Protein AF-A0A961FPS0-F1 (afdb_monomer_lite)

Structure (mmCIF, N/CA/C/O backbone):
data_AF-A0A961FPS0-F1
#
_entry.id   AF-A0A961FPS0-F1
#
loop_
_atom_site.group_PDB
_atom_site.id
_atom_site.type_symbol
_atom_site.label_atom_id
_atom_site.label_alt_id
_atom_site.label_comp_id
_atom_site.label_asym_id
_atom_site.label_entity_id
_atom_site.label_seq_id
_atom_site.pdbx_PDB_ins_code
_atom_site.Cartn_x
_atom_site.Cartn_y
_atom_site.Cartn_z
_atom_site.occupancy
_atom_site.B_iso_or_equiv
_atom_site.auth_seq_id
_atom_site.auth_comp_id
_atom_site.auth_asym_id
_atom_site.auth_atom_id
_atom_site.pdbx_PDB_model_num
ATOM 1 N N . MET A 1 1 ? 63.203 -5.363 51.556 1.00 42.44 1 MET A N 1
ATOM 2 C CA . MET A 1 1 ? 62.641 -6.734 51.550 1.00 42.44 1 MET A CA 1
ATOM 3 C C . MET A 1 1 ? 61.589 -6.850 50.453 1.00 42.44 1 MET A C 1
ATOM 5 O O . MET A 1 1 ? 60.935 -5.868 50.137 1.00 42.44 1 MET A O 1
ATOM 9 N N . LYS A 1 2 ? 61.544 -8.034 49.836 1.00 41.12 2 LYS A N 1
ATOM 10 C CA . LYS A 1 2 ? 60.842 -8.456 48.609 1.00 41.12 2 LYS A CA 1
ATOM 11 C C . LYS A 1 2 ? 59.313 -8.245 48.680 1.00 41.12 2 LYS A C 1
ATOM 13 O O . LYS A 1 2 ? 58.714 -8.556 49.697 1.00 41.12 2 LYS A O 1
ATOM 18 N N . LEU A 1 3 ? 58.732 -7.560 47.683 1.00 50.66 3 LEU A N 1
ATOM 19 C CA . LEU A 1 3 ? 57.834 -8.076 46.623 1.00 50.66 3 LEU A CA 1
ATOM 20 C C . LEU A 1 3 ? 56.675 -8.958 47.105 1.00 50.66 3 LEU A C 1
ATOM 22 O O . LEU A 1 3 ? 56.941 -10.052 47.575 1.00 50.66 3 LEU A O 1
ATOM 26 N N . LEU A 1 4 ? 55.434 -8.556 46.792 1.00 51.75 4 LEU A N 1
ATOM 27 C CA . LEU A 1 4 ? 54.395 -9.417 46.200 1.00 51.75 4 LEU A CA 1
ATOM 28 C C . LEU A 1 4 ? 53.291 -8.537 45.572 1.00 51.75 4 LEU A C 1
ATOM 30 O O . LEU A 1 4 ? 52.548 -7.845 46.261 1.00 51.75 4 LEU A O 1
ATOM 34 N N . ARG A 1 5 ? 53.215 -8.544 44.234 1.00 53.75 5 ARG A N 1
ATOM 35 C CA . ARG A 1 5 ? 52.108 -7.976 43.445 1.00 53.75 5 ARG A CA 1
ATOM 36 C C . ARG A 1 5 ? 50.962 -8.997 43.381 1.00 53.75 5 ARG A C 1
ATOM 38 O O . ARG A 1 5 ? 51.257 -10.162 43.102 1.00 53.75 5 ARG A O 1
ATOM 45 N N . PRO A 1 6 ? 49.683 -8.606 43.516 1.00 59.12 6 PRO A N 1
ATOM 46 C CA . PRO A 1 6 ? 48.586 -9.497 43.175 1.00 59.12 6 PRO A CA 1
ATOM 47 C C . PRO A 1 6 ? 48.451 -9.647 41.652 1.00 59.12 6 PRO A C 1
ATOM 49 O O . PRO A 1 6 ? 48.631 -8.717 40.863 1.00 59.12 6 PRO A O 1
ATOM 52 N N . ARG A 1 7 ? 48.219 -10.903 41.274 1.00 53.09 7 ARG A N 1
ATOM 53 C CA . ARG A 1 7 ? 48.251 -11.494 39.936 1.00 53.09 7 ARG A CA 1
ATOM 54 C C . ARG A 1 7 ? 47.122 -10.997 39.029 1.00 53.09 7 ARG A C 1
ATOM 56 O O . ARG A 1 7 ? 45.970 -10.916 39.430 1.00 53.09 7 ARG A O 1
ATOM 63 N N . LYS A 1 8 ? 47.475 -10.807 37.756 1.00 56.44 8 LYS A N 1
ATOM 64 C CA . LYS A 1 8 ? 46.573 -10.708 36.602 1.00 56.44 8 LYS A CA 1
ATOM 65 C C . LYS A 1 8 ? 46.055 -12.106 36.227 1.00 56.44 8 LYS A C 1
ATOM 67 O O . LYS A 1 8 ? 46.821 -12.887 35.675 1.00 56.44 8 LYS A O 1
ATOM 72 N N . TRP A 1 9 ? 44.790 -12.397 36.507 1.00 48.19 9 TRP A N 1
ATOM 73 C CA . TRP A 1 9 ? 43.980 -13.533 36.025 1.00 48.19 9 TRP A CA 1
ATOM 74 C C . TRP A 1 9 ? 42.567 -12.926 35.900 1.00 48.19 9 TRP A C 1
ATOM 76 O O . TRP A 1 9 ? 42.070 -12.427 36.894 1.00 48.19 9 TRP A O 1
ATOM 86 N N . LEU A 1 10 ? 41.900 -12.733 34.761 1.00 50.66 10 LEU A N 1
ATOM 87 C CA . LEU A 1 10 ? 41.701 -13.562 33.581 1.00 50.66 10 LEU A CA 1
ATOM 88 C C . LEU A 1 10 ? 41.539 -12.650 32.348 1.00 50.66 10 LEU A C 1
ATOM 90 O O . LEU A 1 10 ? 40.585 -11.886 32.235 1.00 50.66 10 LEU A O 1
ATOM 94 N N . ARG A 1 11 ? 42.466 -12.750 31.395 1.00 50.03 11 ARG A N 1
ATOM 95 C CA . ARG A 1 11 ? 42.174 -12.508 29.977 1.00 50.03 11 ARG A CA 1
ATOM 96 C C . ARG A 1 11 ? 42.037 -13.887 29.339 1.00 50.03 11 ARG A C 1
ATOM 98 O O . ARG A 1 11 ? 42.846 -14.751 29.673 1.00 50.03 11 ARG A O 1
ATOM 105 N N . ARG A 1 12 ? 41.124 -14.006 28.366 1.00 51.91 12 ARG A N 1
ATOM 106 C CA . ARG A 1 12 ? 40.882 -15.137 27.438 1.00 51.91 12 ARG A CA 1
ATOM 107 C C . ARG A 1 12 ? 39.640 -15.987 27.747 1.00 51.91 12 ARG A C 1
ATOM 109 O O . ARG A 1 12 ? 39.736 -17.173 28.021 1.00 51.91 12 ARG A O 1
ATOM 116 N N . ILE A 1 13 ? 38.473 -15.376 27.572 1.00 54.38 13 ILE A N 1
ATOM 117 C CA . ILE A 1 13 ? 37.394 -15.980 26.778 1.00 54.38 13 ILE A CA 1
ATOM 118 C C . ILE A 1 13 ? 37.492 -15.186 25.465 1.00 54.38 13 ILE A C 1
ATOM 120 O O . ILE A 1 13 ? 37.337 -13.974 25.485 1.00 54.38 13 ILE A O 1
ATOM 124 N N . GLY A 1 14 ? 38.022 -15.690 24.356 1.00 42.38 14 GLY A N 1
ATOM 125 C CA . GLY A 1 14 ? 37.731 -16.978 23.744 1.00 42.38 14 GLY A CA 1
ATOM 126 C C . GLY A 1 14 ? 36.885 -16.698 22.503 1.00 42.38 14 GLY A C 1
ATOM 127 O O . GLY A 1 14 ? 35.705 -17.016 22.484 1.00 42.38 14 GLY A O 1
ATOM 128 N N . CYS A 1 15 ? 37.475 -16.006 21.519 1.00 44.91 15 CYS A N 1
ATOM 129 C CA . CYS A 1 15 ? 36.875 -15.614 20.241 1.00 44.91 15 CYS A CA 1
ATOM 130 C C . CYS A 1 15 ? 36.503 -16.832 19.376 1.00 44.91 15 CYS A C 1
ATOM 132 O O . CYS A 1 15 ? 37.208 -17.133 18.419 1.00 44.91 15 CYS A O 1
ATOM 134 N N . VAL A 1 16 ? 35.414 -17.532 19.699 1.00 44.22 16 VAL A N 1
ATOM 135 C CA . VAL A 1 16 ? 34.906 -18.645 18.866 1.00 44.22 16 VAL A CA 1
ATOM 136 C C . VAL A 1 16 ? 33.502 -18.370 18.303 1.00 44.22 16 VAL A C 1
ATOM 138 O O . VAL A 1 16 ? 33.092 -19.011 17.345 1.00 44.22 16 VAL A O 1
ATOM 141 N N . ALA A 1 17 ? 32.791 -17.340 18.773 1.00 41.03 17 ALA A N 1
ATOM 142 C CA . ALA A 1 17 ? 31.446 -17.020 18.274 1.00 41.03 17 ALA A CA 1
ATOM 143 C C . ALA A 1 17 ? 31.407 -16.132 17.008 1.00 41.03 17 ALA A C 1
ATOM 145 O O . ALA A 1 17 ? 30.335 -15.896 16.467 1.00 41.03 17 ALA A O 1
ATOM 146 N N . ALA A 1 18 ? 32.550 -15.642 16.512 1.00 41.69 18 ALA A N 1
ATOM 147 C CA . ALA A 1 18 ? 32.582 -14.712 15.373 1.00 41.69 18 ALA A CA 1
ATOM 148 C C . ALA A 1 18 ? 32.725 -15.397 13.999 1.00 41.69 18 ALA A C 1
ATOM 150 O O . ALA A 1 18 ? 32.597 -14.737 12.973 1.00 41.69 18 ALA A O 1
ATOM 151 N N . SER A 1 19 ? 32.977 -16.710 13.951 1.00 38.47 19 SER A N 1
ATOM 152 C CA . SER A 1 19 ? 33.253 -17.416 12.688 1.00 38.47 19 SER A CA 1
ATOM 153 C C . SER A 1 19 ? 32.068 -18.216 12.133 1.00 38.47 19 SER A C 1
ATOM 155 O O . SER A 1 19 ? 32.101 -18.575 10.962 1.00 38.47 19 SER A O 1
ATOM 157 N N . MET A 1 20 ? 31.001 -18.451 12.909 1.00 36.78 20 MET A N 1
ATOM 158 C CA . MET A 1 20 ? 29.777 -19.101 12.395 1.00 36.78 20 MET A CA 1
ATOM 159 C C . MET A 1 20 ? 28.779 -18.126 11.756 1.00 36.78 20 MET A C 1
ATOM 161 O O . MET A 1 20 ? 27.958 -18.557 10.954 1.00 36.78 20 MET A O 1
ATOM 165 N N . ALA A 1 21 ? 28.878 -16.821 12.024 1.00 37.06 21 ALA A N 1
ATOM 166 C CA . ALA A 1 21 ? 28.004 -15.824 11.396 1.00 37.06 21 ALA A CA 1
ATOM 167 C C . ALA A 1 21 ? 28.401 -15.490 9.943 1.00 37.06 21 ALA A C 1
ATOM 169 O O . ALA A 1 21 ? 27.583 -14.984 9.184 1.00 37.06 21 ALA A O 1
ATOM 170 N N . PHE A 1 22 ? 29.635 -15.799 9.523 1.00 38.12 22 PHE A N 1
ATOM 171 C CA . PHE A 1 22 ? 30.120 -15.453 8.179 1.00 38.12 22 PHE A CA 1
ATOM 172 C C . PHE A 1 22 ? 29.879 -16.554 7.130 1.00 38.12 22 PHE A C 1
ATOM 174 O O . PHE A 1 22 ? 29.925 -16.288 5.933 1.00 38.12 22 PHE A O 1
ATOM 181 N N . ALA A 1 23 ? 29.584 -17.787 7.555 1.00 35.69 23 ALA A N 1
ATOM 182 C CA . ALA A 1 23 ? 29.335 -18.907 6.641 1.00 35.69 23 ALA A CA 1
ATOM 183 C C . ALA A 1 23 ? 27.863 -19.038 6.199 1.00 35.69 23 ALA A C 1
ATOM 185 O O . ALA A 1 23 ? 27.588 -19.733 5.227 1.00 35.69 23 ALA A O 1
ATOM 186 N N . LEU A 1 24 ? 26.927 -18.347 6.863 1.00 38.69 24 LEU A N 1
ATOM 187 C CA . LEU A 1 24 ? 25.500 -18.341 6.503 1.00 38.69 24 LEU A CA 1
ATOM 188 C C . LEU A 1 24 ? 25.125 -17.270 5.463 1.00 38.69 24 LEU A C 1
ATOM 190 O O . LEU A 1 24 ? 24.042 -17.331 4.898 1.00 38.69 24 LEU A O 1
ATOM 194 N N . PHE A 1 25 ? 26.025 -16.333 5.146 1.00 38.53 25 PHE A N 1
ATOM 195 C CA . PHE A 1 25 ? 25.770 -15.285 4.146 1.00 38.53 25 PHE A CA 1
ATOM 196 C C . PHE A 1 25 ? 26.070 -15.706 2.695 1.00 38.53 25 PHE A C 1
ATOM 198 O O . PHE A 1 25 ? 25.710 -14.996 1.761 1.00 38.53 25 PHE A O 1
ATOM 205 N N . MET A 1 26 ? 26.719 -16.857 2.482 1.00 39.75 26 MET A N 1
ATOM 206 C CA . MET A 1 26 ? 27.145 -17.321 1.149 1.00 39.75 26 MET A CA 1
ATOM 207 C C . MET A 1 26 ? 26.169 -18.304 0.487 1.00 39.75 26 MET A C 1
ATOM 209 O O . MET A 1 26 ? 26.407 -18.737 -0.638 1.00 39.75 26 MET A O 1
ATOM 213 N N . THR A 1 27 ? 25.056 -18.637 1.143 1.00 39.78 27 THR A N 1
ATOM 214 C CA . THR A 1 27 ? 23.944 -19.380 0.532 1.00 39.78 27 THR A CA 1
ATOM 215 C C . THR A 1 27 ? 22.690 -18.522 0.476 1.00 39.78 27 THR A C 1
ATOM 217 O O . THR A 1 27 ? 21.605 -18.982 0.817 1.00 39.78 27 THR A O 1
ATOM 220 N N . LEU A 1 28 ? 22.824 -17.266 0.043 1.00 41.28 28 LEU A N 1
ATOM 221 C CA . LEU A 1 28 ? 21.688 -16.587 -0.568 1.00 41.28 28 LEU A CA 1
ATOM 222 C C . LEU A 1 28 ? 21.324 -17.404 -1.815 1.00 41.28 28 LEU A C 1
ATOM 224 O O . LEU A 1 28 ? 22.185 -17.568 -2.688 1.00 41.28 28 LEU A O 1
ATOM 228 N N . PRO A 1 29 ? 20.111 -17.977 -1.899 1.00 42.53 29 PRO A N 1
ATOM 229 C CA . PRO A 1 29 ? 19.663 -18.626 -3.116 1.00 42.53 29 PRO A CA 1
ATOM 230 C C . PRO A 1 29 ? 19.835 -17.612 -4.243 1.00 42.53 29 PRO A C 1
ATOM 232 O O . PRO A 1 29 ? 19.227 -16.542 -4.219 1.00 42.53 29 PRO A O 1
ATOM 235 N N . GLN A 1 30 ? 20.699 -17.925 -5.212 1.00 43.28 30 GLN A N 1
ATOM 236 C CA . GLN A 1 30 ? 20.697 -17.223 -6.486 1.00 43.28 30 GLN A CA 1
ATOM 237 C C . GLN A 1 30 ? 19.247 -17.143 -6.939 1.00 43.28 30 GLN A C 1
ATOM 239 O O . GLN A 1 30 ? 18.570 -18.172 -6.933 1.00 43.28 30 GLN A O 1
ATOM 244 N N . ALA A 1 31 ? 18.802 -15.932 -7.276 1.00 42.84 31 ALA A N 1
ATOM 245 C CA . ALA A 1 31 ? 17.486 -15.627 -7.803 1.00 42.84 31 ALA A CA 1
ATOM 246 C C . ALA A 1 31 ? 17.087 -16.656 -8.875 1.00 42.84 31 ALA A C 1
ATOM 248 O O . ALA A 1 31 ? 17.377 -16.495 -10.060 1.00 42.84 31 ALA A O 1
ATOM 249 N N . ARG A 1 32 ? 16.440 -17.748 -8.452 1.00 45.66 32 ARG A N 1
ATOM 250 C CA . ARG A 1 32 ? 15.597 -18.558 -9.320 1.00 45.66 32 ARG A CA 1
ATOM 251 C C . ARG A 1 32 ? 14.553 -17.568 -9.788 1.00 45.66 32 ARG A C 1
ATOM 253 O O . ARG A 1 32 ? 13.914 -16.979 -8.921 1.00 45.66 32 ARG A O 1
ATOM 260 N N . GLY A 1 33 ? 14.494 -17.318 -11.099 1.00 51.31 33 GLY A N 1
ATOM 261 C CA . GLY A 1 33 ? 13.564 -16.358 -11.696 1.00 51.31 33 GLY A CA 1
ATOM 262 C C . GLY A 1 33 ? 12.226 -16.481 -10.988 1.00 51.31 33 GLY A C 1
ATOM 263 O O . GLY A 1 33 ? 11.638 -17.564 -11.001 1.00 51.31 33 GLY A O 1
ATOM 264 N N . SER A 1 34 ? 11.870 -15.446 -10.230 1.00 68.12 34 SER A N 1
ATOM 265 C CA . SER A 1 34 ? 10.707 -15.512 -9.368 1.00 68.12 34 SER A CA 1
ATOM 266 C C . SER A 1 34 ? 9.491 -15.631 -10.276 1.00 68.12 34 SER A C 1
ATOM 268 O O . SER A 1 34 ? 9.424 -14.981 -11.320 1.00 68.12 34 SER A O 1
ATOM 270 N N . ASP A 1 35 ? 8.602 -16.571 -9.964 1.00 85.19 35 ASP A N 1
ATOM 271 C CA . ASP A 1 35 ? 7.350 -16.709 -10.698 1.00 85.19 35 ASP A CA 1
ATOM 272 C C . ASP A 1 35 ? 6.528 -15.441 -10.411 1.00 85.19 35 ASP A C 1
ATOM 274 O O . ASP A 1 35 ? 6.113 -15.257 -9.263 1.00 85.19 35 ASP A O 1
ATOM 278 N N . PRO A 1 36 ? 6.285 -14.561 -11.403 1.00 85.50 36 PRO A N 1
ATOM 279 C CA . PRO A 1 36 ? 5.619 -13.283 -11.156 1.00 85.50 36 PRO A CA 1
ATOM 280 C C . PRO A 1 36 ? 4.216 -13.455 -10.562 1.00 85.50 36 PRO A C 1
ATOM 282 O O . PRO A 1 36 ? 3.743 -12.602 -9.808 1.00 85.50 36 PRO A O 1
ATOM 285 N N . ALA A 1 37 ? 3.552 -14.573 -10.877 1.00 88.50 37 ALA A N 1
ATOM 286 C CA . ALA A 1 37 ? 2.254 -14.905 -10.311 1.00 88.50 37 ALA A CA 1
ATOM 287 C C . ALA A 1 37 ? 2.369 -15.282 -8.825 1.00 88.50 37 ALA A C 1
ATOM 289 O O . ALA A 1 37 ? 1.525 -14.885 -8.020 1.00 88.50 37 ALA A O 1
ATOM 290 N N . ALA A 1 38 ? 3.431 -16.000 -8.447 1.00 85.94 38 ALA A N 1
ATOM 291 C CA . ALA A 1 38 ? 3.707 -16.356 -7.059 1.00 85.94 38 ALA A CA 1
ATOM 292 C C . ALA A 1 38 ? 4.076 -15.131 -6.211 1.00 85.94 38 ALA A C 1
ATOM 294 O O . ALA A 1 38 ? 3.563 -14.995 -5.099 1.00 85.94 38 ALA A O 1
ATOM 295 N N . ASP A 1 39 ? 4.884 -14.215 -6.746 1.00 81.38 39 ASP A N 1
ATOM 296 C CA . ASP A 1 39 ? 5.251 -12.971 -6.059 1.00 81.38 39 ASP A CA 1
ATOM 297 C C . ASP A 1 39 ? 4.016 -12.101 -5.801 1.00 81.38 39 ASP A C 1
ATOM 299 O O . ASP A 1 39 ? 3.779 -11.649 -4.678 1.00 81.38 39 ASP A O 1
ATOM 303 N N . ARG A 1 40 ? 3.162 -11.924 -6.818 1.00 85.50 40 ARG A N 1
ATOM 304 C CA . ARG A 1 40 ? 1.917 -11.158 -6.669 1.00 85.50 40 ARG A CA 1
ATOM 305 C C . ARG A 1 40 ? 0.929 -11.838 -5.721 1.00 85.50 40 ARG A C 1
ATOM 307 O O . ARG A 1 40 ? 0.269 -11.157 -4.941 1.00 85.50 40 ARG A O 1
ATOM 314 N N . TRP A 1 41 ? 0.833 -13.168 -5.758 1.00 88.75 41 TRP A N 1
ATOM 315 C CA . TRP A 1 41 ? 0.030 -13.933 -4.803 1.00 88.75 41 TRP A CA 1
ATOM 316 C C . TRP A 1 41 ? 0.498 -13.709 -3.362 1.00 88.75 41 TRP A C 1
ATOM 318 O O . TRP A 1 41 ? -0.320 -13.419 -2.488 1.00 88.75 41 TRP A O 1
ATOM 328 N N . LEU A 1 42 ? 1.806 -13.843 -3.117 1.00 84.69 42 LEU A N 1
ATOM 329 C CA . LEU A 1 42 ? 2.403 -13.631 -1.802 1.00 84.69 42 LEU A CA 1
ATOM 330 C C . LEU A 1 42 ? 2.118 -12.216 -1.309 1.00 84.69 42 LEU A C 1
ATOM 332 O O . LEU A 1 42 ? 1.689 -12.027 -0.173 1.00 84.69 42 LEU A O 1
ATOM 336 N N . HIS A 1 43 ? 2.295 -11.232 -2.184 1.00 80.44 43 HIS A N 1
ATOM 337 C CA . HIS A 1 43 ? 2.030 -9.849 -1.846 1.00 80.44 43 HIS A CA 1
ATOM 338 C C . HIS A 1 43 ? 0.558 -9.597 -1.479 1.00 80.44 43 HIS A C 1
ATOM 340 O O . HIS A 1 43 ? 0.271 -9.041 -0.415 1.00 80.44 43 HIS A O 1
ATOM 346 N N . ALA A 1 44 ? -0.380 -10.080 -2.297 1.00 86.50 44 ALA A N 1
ATOM 347 C CA . ALA A 1 44 ? -1.807 -9.994 -1.999 1.00 86.50 44 ALA A CA 1
ATOM 348 C C . ALA A 1 44 ? -2.139 -10.647 -0.648 1.00 86.50 44 ALA A C 1
ATOM 350 O O . ALA A 1 44 ? -2.925 -10.109 0.129 1.00 86.50 44 ALA A O 1
ATOM 351 N N . TYR A 1 45 ? -1.509 -11.782 -0.337 1.00 86.81 45 TYR A N 1
ATOM 352 C CA . TYR A 1 45 ? -1.697 -12.482 0.930 1.00 86.81 45 TYR A CA 1
ATOM 353 C C . TYR A 1 45 ? -1.197 -11.681 2.140 1.00 86.81 45 TYR A C 1
ATOM 355 O O . TYR A 1 45 ? -1.892 -11.627 3.155 1.00 86.81 45 TYR A O 1
ATOM 363 N N . VAL A 1 46 ? -0.039 -11.022 2.036 1.00 80.94 46 VAL A N 1
ATOM 364 C CA . VAL A 1 46 ? 0.485 -10.143 3.098 1.00 80.94 46 VAL A CA 1
ATOM 365 C C . VAL A 1 46 ? -0.495 -9.007 3.399 1.00 80.94 46 VAL A C 1
ATOM 367 O O . VAL A 1 46 ? -0.757 -8.730 4.568 1.00 80.94 46 VAL A O 1
ATOM 370 N N . LEU A 1 47 ? -1.109 -8.409 2.373 1.00 83.31 47 LEU A N 1
ATOM 371 C CA . LEU A 1 47 ? -2.156 -7.399 2.563 1.00 83.31 47 LEU A CA 1
ATOM 372 C C . LEU A 1 47 ? -3.377 -7.957 3.308 1.00 83.31 47 LEU A C 1
ATOM 374 O O . LEU A 1 47 ? -3.917 -7.285 4.183 1.00 83.31 47 LEU A O 1
ATOM 378 N N . VAL A 1 48 ? -3.801 -9.193 3.011 1.00 89.56 48 VAL A N 1
ATOM 379 C CA . VAL A 1 48 ? -4.896 -9.838 3.758 1.00 89.56 48 VAL A CA 1
ATOM 380 C C . VAL A 1 48 ? -4.536 -9.994 5.235 1.00 89.56 48 VAL A C 1
ATOM 382 O O . VAL A 1 48 ? -5.364 -9.681 6.086 1.00 89.56 48 VAL A O 1
ATOM 385 N N . GLN A 1 49 ? -3.320 -10.452 5.544 1.00 85.12 49 GLN A N 1
ATOM 386 C CA . GLN A 1 49 ? -2.859 -10.616 6.928 1.00 85.12 49 GLN A CA 1
ATOM 387 C C . GLN A 1 49 ? -2.790 -9.274 7.666 1.00 85.12 49 GLN A C 1
ATOM 389 O O . GLN A 1 49 ? -3.289 -9.163 8.782 1.00 85.12 49 GLN A O 1
ATOM 394 N N . ALA A 1 50 ? -2.256 -8.235 7.020 1.00 79.69 50 ALA A N 1
ATOM 395 C CA . ALA A 1 50 ? -2.245 -6.887 7.580 1.00 79.69 50 ALA A CA 1
ATOM 396 C C . ALA A 1 50 ? -3.671 -6.373 7.845 1.00 79.69 50 ALA A C 1
ATOM 398 O O . ALA A 1 50 ? -3.941 -5.826 8.910 1.00 79.69 50 ALA A O 1
ATOM 399 N N . GLY A 1 51 ? -4.604 -6.591 6.911 1.00 84.81 51 GLY A N 1
ATOM 400 C CA . GLY A 1 51 ? -6.010 -6.228 7.090 1.00 84.81 51 GLY A CA 1
ATOM 401 C C . GLY A 1 51 ? -6.683 -6.962 8.255 1.00 84.81 51 GLY A C 1
ATOM 402 O O . GLY A 1 51 ? -7.454 -6.347 8.988 1.00 84.81 51 GLY A O 1
ATOM 403 N N . GLN A 1 52 ? -6.368 -8.245 8.457 1.00 89.19 52 GLN A N 1
ATOM 404 C CA . GLN A 1 52 ? -6.869 -9.041 9.585 1.00 89.19 52 GLN A CA 1
ATOM 405 C C . GLN A 1 52 ? -6.360 -8.508 10.923 1.00 89.19 52 GLN A C 1
ATOM 407 O O . GLN A 1 52 ? -7.160 -8.235 11.808 1.00 89.19 52 GLN A O 1
ATOM 412 N N . GLU A 1 53 ? -5.058 -8.260 11.031 1.00 81.69 53 GLU A N 1
ATOM 413 C CA . GLU A 1 53 ? -4.451 -7.697 12.239 1.00 81.69 53 GLU A CA 1
ATOM 414 C C . GLU A 1 53 ? -5.036 -6.315 12.582 1.00 81.69 53 GLU A C 1
ATOM 416 O O . GLU A 1 53 ? -5.352 -6.021 13.732 1.00 81.69 53 GLU A O 1
ATOM 421 N N . LEU A 1 54 ? -5.244 -5.461 11.575 1.00 83.38 54 LEU A N 1
ATOM 422 C CA . LEU A 1 54 ? -5.881 -4.155 11.760 1.00 83.38 54 LEU A CA 1
ATOM 423 C C . LEU A 1 54 ? -7.343 -4.294 12.213 1.00 83.38 54 LEU A C 1
ATOM 425 O O . LEU A 1 54 ? -7.788 -3.558 13.093 1.00 83.38 54 LEU A O 1
ATOM 429 N N . ALA A 1 55 ? -8.089 -5.238 11.639 1.00 90.19 55 ALA A N 1
ATOM 430 C CA . ALA A 1 55 ? -9.459 -5.529 12.051 1.00 90.19 55 ALA A CA 1
ATOM 431 C C . ALA A 1 55 ? -9.524 -5.998 13.514 1.00 90.19 55 ALA A C 1
ATOM 433 O O . ALA A 1 55 ? -10.356 -5.503 14.272 1.00 90.19 55 ALA A O 1
ATOM 434 N N . ASP A 1 56 ? -8.605 -6.871 13.932 1.00 88.44 56 ASP A N 1
ATOM 435 C CA . ASP A 1 56 ? -8.507 -7.368 15.311 1.00 88.44 56 ASP A CA 1
ATOM 436 C C . ASP A 1 56 ? -8.172 -6.257 16.323 1.00 88.44 56 ASP A C 1
ATOM 438 O O . ASP A 1 56 ? -8.469 -6.372 17.512 1.00 88.44 56 ASP A O 1
ATOM 442 N N . GLN A 1 57 ? -7.588 -5.153 15.851 1.00 84.38 57 GLN A N 1
ATOM 443 C CA . GLN A 1 57 ? -7.299 -3.954 16.635 1.00 84.38 57 GLN A CA 1
ATOM 444 C C . GLN A 1 57 ? -8.392 -2.876 16.536 1.00 84.38 57 GLN A C 1
ATOM 446 O O . GLN A 1 57 ? -8.139 -1.734 16.929 1.00 84.38 57 GLN A O 1
ATOM 451 N N . ASP A 1 58 ? -9.575 -3.177 15.989 1.00 89.44 58 ASP A N 1
ATOM 452 C CA . ASP A 1 58 ? -10.647 -2.206 15.718 1.00 89.44 58 ASP A CA 1
ATOM 453 C C . ASP A 1 58 ? -10.150 -1.000 14.895 1.00 89.44 58 ASP A C 1
ATOM 455 O O . ASP A 1 58 ? -10.366 0.165 15.240 1.00 89.44 58 ASP A O 1
ATOM 459 N N . LEU A 1 59 ? -9.364 -1.263 13.850 1.00 83.50 59 LEU A N 1
ATOM 460 C CA . LEU A 1 59 ? -8.912 -0.280 12.858 1.00 83.50 59 LEU A CA 1
ATOM 461 C C . LEU A 1 59 ? -9.601 -0.544 11.518 1.00 83.50 59 LEU A C 1
ATOM 463 O O . LEU A 1 59 ? -8.947 -0.765 10.496 1.00 83.50 59 LEU A O 1
ATOM 467 N N . TRP A 1 60 ? -10.933 -0.529 11.520 1.00 90.06 60 TRP A N 1
ATOM 468 C CA . TRP A 1 60 ? -11.742 -1.000 10.395 1.00 90.06 60 TRP A CA 1
ATOM 469 C C . TRP A 1 60 ? -11.478 -0.239 9.091 1.00 90.06 60 TRP A C 1
ATOM 471 O O . TRP A 1 60 ? -11.416 -0.863 8.035 1.00 90.06 60 TRP A O 1
ATOM 481 N N . GLY A 1 61 ? -11.203 1.069 9.158 1.00 84.88 61 GLY A N 1
ATOM 482 C CA . GLY A 1 61 ? -10.851 1.862 7.974 1.00 84.88 61 GLY A CA 1
ATOM 483 C C . GLY A 1 61 ? -9.562 1.410 7.285 1.00 84.88 61 GLY A C 1
ATOM 484 O O . GLY A 1 61 ? -9.527 1.213 6.071 1.00 84.88 61 GLY A O 1
ATOM 485 N N . LEU A 1 62 ? -8.507 1.162 8.061 1.00 84.00 62 LEU A N 1
ATOM 486 C CA . LEU A 1 62 ? -7.237 0.677 7.514 1.00 84.00 62 LEU A CA 1
ATOM 487 C C . LEU A 1 62 ? -7.320 -0.797 7.104 1.00 84.00 62 LEU A C 1
ATOM 489 O O . LEU A 1 62 ? -6.687 -1.199 6.125 1.00 84.00 62 LEU A O 1
ATOM 493 N N . ALA A 1 63 ? -8.105 -1.598 7.828 1.00 88.44 63 ALA A N 1
ATOM 494 C CA . ALA A 1 63 ? -8.394 -2.974 7.447 1.00 88.44 63 ALA A CA 1
ATOM 495 C C . ALA A 1 63 ? -9.084 -3.022 6.076 1.00 88.44 63 ALA A C 1
ATOM 497 O O . ALA A 1 63 ? -8.624 -3.740 5.188 1.00 88.44 63 ALA A O 1
ATOM 498 N N . MET A 1 64 ? -10.118 -2.195 5.871 1.00 89.44 64 MET A N 1
ATOM 499 C CA . MET A 1 64 ? -10.827 -2.072 4.596 1.00 89.44 64 MET A CA 1
ATOM 500 C C . MET A 1 64 ? -9.872 -1.698 3.461 1.00 89.44 64 MET A C 1
ATOM 502 O O . MET A 1 64 ? -9.866 -2.375 2.434 1.00 89.44 64 MET A O 1
ATOM 506 N N . ALA A 1 65 ? -9.020 -0.687 3.665 1.00 84.31 65 ALA A N 1
ATOM 507 C CA . ALA A 1 65 ? -8.036 -0.270 2.667 1.00 84.31 65 ALA A CA 1
ATOM 508 C C . ALA A 1 65 ? -7.091 -1.422 2.266 1.00 84.31 65 ALA A C 1
ATOM 510 O O . ALA A 1 65 ? -6.855 -1.653 1.078 1.00 84.31 65 ALA A O 1
ATOM 511 N N . ASN A 1 66 ? -6.602 -2.207 3.235 1.00 84.25 66 ASN A N 1
ATOM 512 C CA . ASN A 1 66 ? -5.762 -3.376 2.953 1.00 84.25 66 ASN A CA 1
ATOM 513 C C . ASN A 1 66 ? -6.531 -4.486 2.222 1.00 84.25 66 ASN A C 1
ATOM 515 O O . ASN A 1 66 ? -6.001 -5.075 1.279 1.00 84.25 66 ASN A O 1
ATOM 519 N N . TYR A 1 67 ? -7.787 -4.749 2.595 1.00 92.25 67 TYR A N 1
ATOM 520 C CA . TYR A 1 67 ? -8.621 -5.730 1.899 1.00 92.25 67 TYR A CA 1
ATOM 521 C C . TYR A 1 67 ? -8.932 -5.319 0.456 1.00 92.25 67 TYR A C 1
ATOM 523 O O . TYR A 1 67 ? -8.852 -6.157 -0.441 1.00 92.25 67 TYR A O 1
ATOM 531 N N . MET A 1 68 ? -9.223 -4.040 0.203 1.00 89.19 68 MET A N 1
ATOM 532 C CA . MET A 1 68 ? -9.436 -3.511 -1.148 1.00 89.19 68 MET A CA 1
ATOM 533 C C . MET A 1 68 ? -8.164 -3.609 -1.996 1.00 89.19 68 MET A C 1
ATOM 535 O O . MET A 1 68 ? -8.214 -4.061 -3.143 1.00 89.19 68 MET A O 1
ATOM 539 N N . ALA A 1 69 ? -7.010 -3.259 -1.422 1.00 83.62 69 ALA A N 1
ATOM 540 C CA . ALA A 1 69 ? -5.724 -3.409 -2.091 1.00 83.62 69 ALA A CA 1
ATOM 541 C C . ALA A 1 69 ? -5.433 -4.883 -2.431 1.00 83.62 69 ALA A C 1
ATOM 543 O O . ALA A 1 69 ? -5.054 -5.186 -3.564 1.00 83.62 69 ALA A O 1
ATOM 544 N N . ALA A 1 70 ? -5.667 -5.806 -1.492 1.00 89.81 70 ALA A N 1
ATOM 545 C CA . ALA A 1 70 ? -5.503 -7.242 -1.714 1.00 89.81 70 ALA A CA 1
ATOM 546 C C . ALA A 1 70 ? -6.446 -7.757 -2.810 1.00 89.81 70 ALA A C 1
ATOM 548 O O . ALA A 1 70 ? -6.026 -8.514 -3.686 1.00 89.81 70 ALA A O 1
ATOM 549 N N . LEU A 1 71 ? -7.709 -7.315 -2.796 1.00 94.69 71 LEU A N 1
ATOM 550 C CA . LEU A 1 71 ? -8.705 -7.687 -3.797 1.00 94.69 71 LEU A CA 1
ATOM 551 C C . LEU A 1 71 ? -8.239 -7.276 -5.194 1.00 94.69 71 LEU A C 1
ATOM 553 O O . LEU A 1 71 ? -8.227 -8.115 -6.092 1.00 94.69 71 LEU A O 1
ATOM 557 N N . LYS A 1 72 ? -7.759 -6.038 -5.351 1.00 89.50 72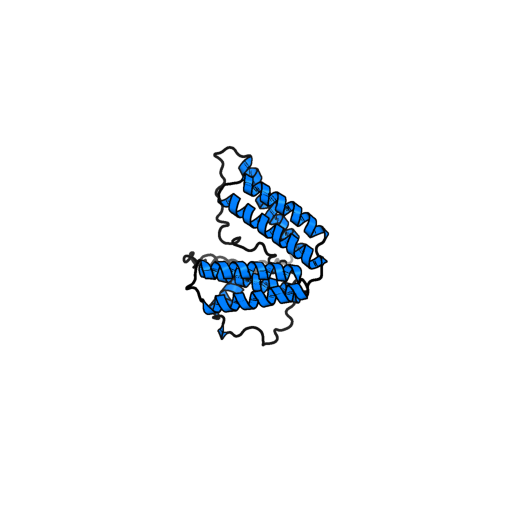 LYS A N 1
ATOM 558 C CA . LYS A 1 72 ? -7.195 -5.543 -6.613 1.00 89.50 72 LYS A CA 1
ATOM 559 C C . LYS A 1 72 ? -6.019 -6.400 -7.091 1.00 89.50 72 LYS A C 1
ATOM 561 O O . LYS A 1 72 ? -5.955 -6.735 -8.270 1.00 89.50 72 LYS A O 1
ATOM 566 N N . GLN A 1 73 ? -5.120 -6.812 -6.191 1.00 89.06 73 GLN A N 1
ATOM 567 C CA . GLN A 1 73 ? -4.011 -7.704 -6.554 1.00 89.06 73 GLN A CA 1
ATOM 568 C C . GLN A 1 73 ? -4.498 -9.074 -7.038 1.00 89.06 73 GLN A C 1
ATOM 570 O O . GLN A 1 73 ? -4.008 -9.566 -8.055 1.00 89.06 73 GLN A O 1
ATOM 575 N N . PHE A 1 74 ? -5.477 -9.683 -6.362 1.00 94.88 74 PHE A N 1
ATOM 576 C CA . PHE A 1 74 ? -6.045 -10.961 -6.801 1.00 94.88 74 PHE A CA 1
ATOM 577 C C . PHE A 1 74 ? -6.852 -10.844 -8.097 1.00 94.88 74 PHE A C 1
ATOM 579 O O . PHE A 1 74 ? -6.883 -11.792 -8.881 1.00 94.88 74 PHE A O 1
ATOM 586 N N . GLU A 1 75 ? -7.494 -9.704 -8.347 1.00 94.88 75 GLU A N 1
ATOM 587 C CA . GLU A 1 75 ? -8.163 -9.419 -9.617 1.00 94.88 75 GLU A CA 1
ATOM 588 C C . GLU A 1 75 ? -7.168 -9.344 -10.766 1.00 94.88 75 GLU A C 1
ATOM 590 O O . GLU A 1 75 ? -7.321 -10.075 -11.745 1.00 94.88 75 GLU A O 1
ATOM 595 N N . SER A 1 76 ? -6.101 -8.561 -10.610 1.00 92.56 76 SER A N 1
ATOM 596 C CA . SER A 1 76 ? -5.050 -8.487 -11.622 1.00 92.56 76 SER A CA 1
ATOM 597 C C . SER A 1 76 ? -4.311 -9.821 -11.782 1.00 92.56 76 SER A C 1
ATOM 599 O O . SER A 1 76 ? -3.931 -10.177 -12.890 1.00 92.56 76 SER A O 1
ATOM 601 N N . LEU A 1 77 ? -4.134 -10.604 -10.709 1.00 92.44 77 LEU A N 1
ATOM 602 C CA . LEU A 1 77 ? -3.574 -11.958 -10.792 1.00 92.44 77 LEU A CA 1
ATOM 603 C C . LEU A 1 77 ? -4.468 -12.895 -11.623 1.00 92.44 77 LEU A C 1
ATOM 605 O O . LEU A 1 77 ? -3.957 -13.647 -12.447 1.00 92.44 77 LEU A O 1
ATOM 609 N N . ALA A 1 78 ? -5.790 -12.840 -11.431 1.00 96.38 78 ALA A N 1
ATOM 610 C CA . ALA A 1 78 ? -6.741 -13.644 -12.200 1.00 96.38 78 ALA A CA 1
ATOM 611 C C . ALA A 1 78 ? -6.781 -13.254 -13.687 1.00 96.38 78 ALA A C 1
ATOM 613 O O . ALA A 1 78 ? -6.990 -14.119 -14.536 1.00 96.38 78 ALA A O 1
ATOM 614 N N . GLU A 1 79 ? -6.604 -11.967 -13.992 1.00 96.38 79 GLU A N 1
ATOM 615 C CA . GLU A 1 79 ? -6.590 -11.436 -15.357 1.00 96.38 79 GLU A CA 1
ATOM 616 C C . GLU A 1 79 ? -5.281 -11.759 -16.091 1.00 96.38 79 GLU A C 1
ATOM 618 O O . GLU A 1 79 ? -5.309 -12.294 -17.199 1.00 96.38 79 GLU A O 1
ATOM 623 N N . GLU A 1 80 ? -4.135 -11.475 -15.470 1.00 94.94 80 GLU A N 1
ATOM 624 C CA . GLU A 1 80 ? -2.815 -11.629 -16.094 1.00 94.94 80 GLU A CA 1
ATOM 625 C C . GLU A 1 80 ? -2.325 -13.088 -16.086 1.00 94.94 80 GLU A C 1
ATOM 627 O O . GLU A 1 80 ? -1.608 -13.507 -16.996 1.00 94.94 80 GLU A O 1
ATOM 632 N N . PHE A 1 81 ? -2.732 -13.885 -15.090 1.00 95.88 81 PHE A N 1
ATOM 633 C CA . PHE A 1 81 ? -2.274 -15.264 -14.886 1.00 95.88 81 PHE A CA 1
ATOM 634 C C . PHE A 1 81 ? -3.445 -16.233 -14.623 1.00 95.88 81 PHE A C 1
ATOM 636 O O . PHE A 1 81 ? -3.489 -16.894 -13.583 1.00 95.88 81 PHE A O 1
ATOM 643 N N . PRO A 1 82 ? -4.392 -16.407 -15.566 1.00 97.38 82 PRO A N 1
ATOM 644 C CA . PRO A 1 82 ? -5.629 -17.168 -15.337 1.00 97.38 82 PRO A CA 1
ATOM 645 C C . PRO A 1 82 ? -5.414 -18.658 -15.019 1.00 97.38 82 PRO A C 1
ATOM 647 O O . PRO A 1 82 ? -6.295 -19.312 -14.463 1.00 97.38 82 PRO A O 1
ATOM 650 N N . SER A 1 83 ? -4.253 -19.225 -15.364 1.00 96.25 83 SER A N 1
ATOM 651 C CA . SER A 1 83 ? -3.886 -20.605 -15.022 1.00 96.25 83 SE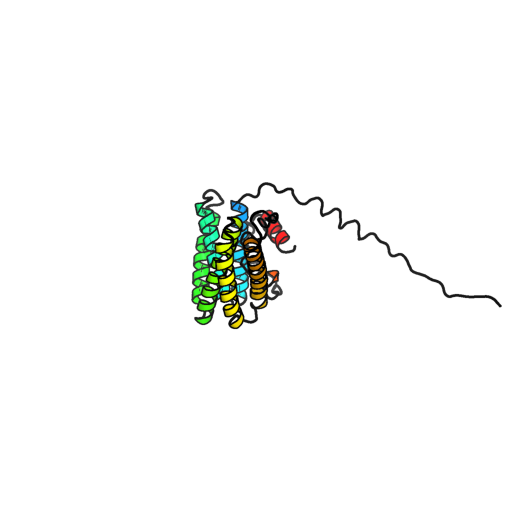R A CA 1
ATOM 652 C C . SER A 1 83 ? -3.291 -20.756 -13.618 1.00 96.25 83 SER A C 1
ATOM 654 O O . SER A 1 83 ? -3.154 -21.884 -13.141 1.00 96.25 83 SER A O 1
ATOM 656 N N . TYR A 1 84 ? -2.920 -19.658 -12.954 1.00 94.94 84 TYR A N 1
ATOM 657 C CA . TYR A 1 84 ? -2.324 -19.690 -11.624 1.00 94.94 84 TYR A CA 1
ATOM 658 C C . TYR A 1 84 ? -3.401 -19.945 -10.568 1.00 94.94 84 TYR A C 1
ATOM 660 O O . TYR A 1 84 ? -4.167 -19.057 -10.206 1.00 94.94 84 TYR A O 1
ATOM 668 N N . GLN A 1 85 ? -3.470 -21.189 -10.086 1.00 95.12 85 GLN A N 1
ATOM 669 C CA . GLN A 1 85 ? -4.344 -21.618 -8.985 1.00 95.12 85 GLN A CA 1
ATOM 670 C C . GLN A 1 85 ? -5.776 -21.025 -9.040 1.00 95.12 85 GLN A C 1
ATOM 672 O O . GLN A 1 85 ? -6.258 -20.477 -8.045 1.00 95.12 85 GLN A O 1
ATOM 677 N N . PRO A 1 86 ? -6.505 -21.139 -10.169 1.00 95.75 86 PRO A N 1
ATOM 678 C CA . PRO A 1 86 ? -7.701 -20.330 -10.442 1.00 95.75 86 PRO A CA 1
ATOM 679 C C . PRO A 1 86 ? -8.806 -20.473 -9.390 1.00 95.75 86 PRO A C 1
ATOM 681 O O . PRO A 1 86 ? -9.485 -19.506 -9.054 1.00 95.75 86 PRO A O 1
ATOM 684 N N . ARG A 1 87 ? -8.971 -21.676 -8.824 1.00 96.19 87 ARG A N 1
ATOM 685 C CA . ARG A 1 87 ? -9.949 -21.925 -7.753 1.00 96.19 87 ARG A CA 1
ATOM 686 C C . ARG A 1 87 ? -9.604 -21.170 -6.472 1.00 96.19 87 ARG A C 1
ATOM 688 O O . ARG A 1 87 ? -10.495 -20.609 -5.845 1.00 96.19 87 ARG A O 1
ATOM 695 N N . LEU A 1 88 ? -8.326 -21.154 -6.099 1.00 94.88 88 LEU A N 1
ATOM 696 C CA . LEU A 1 88 ? -7.862 -20.497 -4.883 1.00 94.88 88 LEU A CA 1
ATOM 697 C C . LEU A 1 88 ? -7.925 -18.969 -5.029 1.00 94.88 88 LEU A C 1
ATOM 699 O O . LEU A 1 88 ? -8.392 -18.291 -4.116 1.00 94.88 88 LEU A O 1
ATOM 703 N N . VAL A 1 89 ? -7.539 -18.442 -6.197 1.00 95.88 89 VAL A N 1
ATOM 704 C CA . VAL A 1 89 ? -7.676 -17.012 -6.524 1.00 95.88 89 VAL A CA 1
ATOM 705 C C . VAL A 1 89 ? -9.143 -16.583 -6.491 1.00 95.88 89 VAL A C 1
ATOM 707 O O . VAL A 1 89 ? -9.465 -15.587 -5.850 1.00 95.88 89 VAL A O 1
ATOM 710 N N . SER A 1 90 ? -10.053 -17.348 -7.106 1.00 96.75 90 SER A N 1
ATOM 711 C CA . SER A 1 90 ? -11.493 -17.052 -7.057 1.00 96.75 90 SER A CA 1
ATOM 712 C C . SER A 1 90 ? -12.027 -17.035 -5.625 1.00 96.75 90 SER A C 1
ATOM 714 O O . SER A 1 90 ? -12.681 -16.074 -5.237 1.00 96.75 90 SER A O 1
ATOM 716 N N . TYR A 1 91 ? -11.699 -18.059 -4.827 1.00 96.75 91 TYR A N 1
ATOM 717 C CA . TYR A 1 91 ? -12.102 -18.134 -3.422 1.00 96.75 91 TYR A CA 1
ATOM 718 C C . TYR A 1 91 ? -11.651 -16.900 -2.630 1.00 96.75 91 TYR A C 1
ATOM 720 O O . TYR A 1 91 ? -12.449 -16.300 -1.916 1.00 96.75 91 TYR A O 1
ATOM 728 N N . ARG A 1 92 ? -10.386 -16.481 -2.783 1.00 96.81 92 ARG A N 1
ATOM 729 C CA . ARG A 1 92 ? -9.857 -15.308 -2.072 1.00 96.81 92 ARG A CA 1
ATOM 730 C C . ARG A 1 92 ? -10.511 -14.004 -2.497 1.00 96.8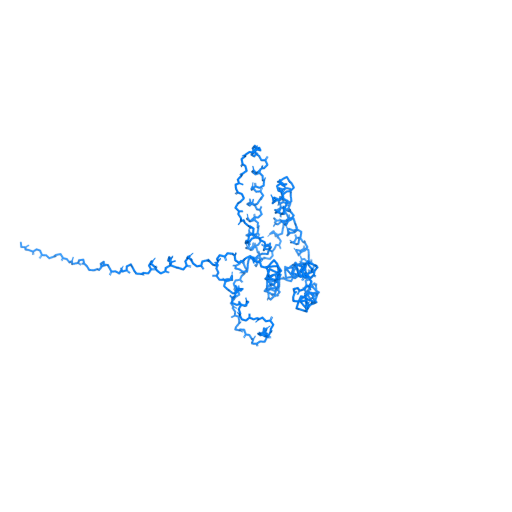1 92 ARG A C 1
ATOM 732 O O . ARG A 1 92 ? -10.738 -13.154 -1.644 1.00 96.81 92 ARG A O 1
ATOM 739 N N . ARG A 1 93 ? -10.833 -13.843 -3.780 1.00 97.69 93 ARG A N 1
ATOM 740 C CA . ARG A 1 93 ? -11.555 -12.657 -4.259 1.00 97.69 93 ARG A CA 1
ATOM 741 C C . ARG A 1 93 ? -12.936 -12.548 -3.627 1.00 97.69 93 ARG A C 1
ATOM 743 O O . ARG A 1 93 ? -13.332 -11.453 -3.248 1.00 97.69 93 ARG A O 1
ATOM 750 N N . ASP A 1 94 ? -13.656 -13.658 -3.516 1.00 97.50 94 ASP A N 1
ATOM 751 C CA . ASP A 1 94 ? -14.996 -13.650 -2.931 1.00 97.50 94 ASP A CA 1
ATOM 752 C C . ASP A 1 94 ? -14.949 -13.444 -1.406 1.00 97.50 94 ASP A C 1
ATOM 754 O O . ASP A 1 94 ? -15.648 -12.562 -0.911 1.00 97.50 94 ASP A O 1
ATOM 758 N N . ASP A 1 95 ? -14.039 -14.118 -0.687 1.00 97.31 95 ASP A N 1
ATOM 759 C CA . ASP A 1 95 ? -13.775 -13.868 0.747 1.00 97.31 95 ASP A CA 1
ATOM 760 C C . ASP A 1 95 ? -13.419 -12.395 1.014 1.00 97.31 95 ASP A C 1
ATOM 762 O O . ASP A 1 95 ? -13.910 -11.786 1.962 1.00 97.31 95 ASP A O 1
ATOM 766 N N . LEU A 1 96 ? -12.610 -11.773 0.151 1.00 97.19 96 LEU A N 1
ATOM 767 C CA . LEU A 1 96 ? -12.240 -10.367 0.317 1.00 97.19 96 LEU A CA 1
ATOM 768 C C . LEU A 1 96 ? -13.393 -9.397 0.075 1.00 97.19 96 LEU A C 1
ATOM 770 O O . LEU A 1 96 ? -13.458 -8.384 0.764 1.00 97.19 96 LEU A O 1
ATOM 774 N N . LYS A 1 97 ? -14.323 -9.687 -0.842 1.00 97.62 97 LYS A N 1
ATOM 775 C CA . LYS A 1 97 ? -15.535 -8.860 -0.996 1.00 97.62 97 LYS A CA 1
ATOM 776 C C . LYS A 1 97 ? -16.373 -8.879 0.279 1.00 97.62 97 LYS A C 1
ATOM 778 O O . LYS A 1 97 ? -16.873 -7.833 0.691 1.00 97.62 97 LYS A O 1
ATOM 783 N N . ASP A 1 98 ? -16.486 -10.043 0.915 1.00 97.69 98 ASP A N 1
ATOM 784 C CA . ASP A 1 98 ? -17.186 -10.179 2.191 1.00 97.69 98 ASP A CA 1
ATOM 785 C C . ASP A 1 98 ? -16.480 -9.402 3.305 1.00 97.69 98 ASP A C 1
ATOM 787 O O . ASP A 1 98 ? -17.140 -8.661 4.030 1.00 97.69 98 ASP A O 1
ATOM 791 N N . ARG A 1 99 ? -15.145 -9.471 3.378 1.00 96.94 99 ARG A N 1
ATOM 792 C CA . ARG A 1 99 ? -14.343 -8.703 4.347 1.00 96.94 99 ARG A CA 1
ATOM 793 C C . ARG A 1 99 ? -14.411 -7.194 4.137 1.00 96.94 99 ARG A C 1
ATOM 795 O O . ARG A 1 99 ? -14.486 -6.455 5.113 1.00 96.94 99 ARG A O 1
ATOM 802 N N . VAL A 1 100 ? -14.390 -6.721 2.889 1.00 94.88 100 VAL A N 1
ATOM 803 C CA . VAL A 1 100 ? -14.556 -5.291 2.569 1.00 94.88 100 VAL A CA 1
ATOM 804 C C . VAL A 1 100 ? -15.931 -4.810 3.023 1.00 94.88 100 VAL A C 1
ATOM 806 O O . VAL A 1 100 ? -16.033 -3.762 3.656 1.00 94.88 100 VAL A O 1
ATOM 809 N N . ARG A 1 101 ? -16.982 -5.594 2.757 1.00 95.81 101 ARG A N 1
ATOM 810 C CA . ARG A 1 101 ? -18.337 -5.287 3.226 1.00 95.81 101 ARG A CA 1
ATOM 811 C C . ARG A 1 101 ? -18.419 -5.260 4.753 1.00 95.81 101 ARG A C 1
ATOM 813 O O . ARG A 1 101 ? -18.930 -4.291 5.298 1.00 95.81 101 ARG A O 1
ATOM 820 N N . GLU A 1 102 ? -17.897 -6.282 5.430 1.00 95.69 102 GLU A N 1
ATOM 821 C CA . GLU A 1 102 ? -17.878 -6.350 6.896 1.00 95.69 102 GLU A CA 1
ATOM 822 C C . GLU A 1 102 ? -17.139 -5.152 7.505 1.00 95.69 102 GLU A C 1
ATOM 824 O O . GLU A 1 102 ? -17.634 -4.529 8.442 1.00 95.69 102 GLU A O 1
ATOM 829 N N . ALA A 1 103 ? -15.970 -4.802 6.960 1.00 93.88 103 ALA A N 1
ATOM 830 C CA . ALA A 1 103 ? -15.218 -3.643 7.419 1.00 93.88 103 ALA A CA 1
ATOM 831 C C . ALA A 1 103 ? -16.033 -2.355 7.240 1.00 93.88 103 ALA A C 1
ATOM 833 O O . ALA A 1 103 ? -16.155 -1.585 8.189 1.00 93.88 103 ALA A O 1
ATOM 834 N N . GLY A 1 104 ? -16.677 -2.171 6.083 1.00 92.88 104 GLY A N 1
ATOM 835 C CA . GLY A 1 104 ? -17.552 -1.026 5.826 1.00 92.88 104 GLY A CA 1
ATOM 836 C C . GLY A 1 104 ? -18.744 -0.923 6.787 1.00 92.88 104 GLY A C 1
ATOM 837 O O . GLY A 1 104 ? -19.114 0.179 7.178 1.00 92.88 104 GLY A O 1
ATOM 838 N N . GLU A 1 105 ? -19.320 -2.049 7.217 1.00 94.56 105 GLU A N 1
ATOM 839 C CA . GLU A 1 105 ? -20.409 -2.079 8.208 1.00 94.56 105 GLU A CA 1
ATOM 840 C C . GLU A 1 105 ? -19.943 -1.711 9.626 1.00 94.56 105 GLU A C 1
ATOM 842 O O . GLU A 1 105 ? -20.723 -1.170 10.413 1.00 94.56 105 GLU A O 1
ATOM 847 N N . LYS A 1 106 ? -18.682 -2.003 9.961 1.00 93.62 106 LYS A N 1
ATOM 848 C CA . LYS A 1 106 ? -18.097 -1.730 11.283 1.00 93.62 106 LYS A CA 1
ATOM 849 C C . LYS A 1 106 ? -17.462 -0.346 11.401 1.00 93.62 106 LYS A C 1
ATOM 851 O O . LYS A 1 106 ? -17.229 0.114 12.517 1.00 93.62 106 LYS A O 1
ATOM 856 N N . MET A 1 107 ? -17.191 0.315 10.280 1.00 89.81 107 MET A N 1
ATOM 857 C CA . MET A 1 107 ? -16.588 1.643 10.255 1.00 89.81 107 MET A CA 1
ATOM 858 C C . MET A 1 107 ? -17.556 2.724 10.725 1.00 89.81 107 MET A C 1
ATOM 860 O O . MET A 1 107 ? -18.705 2.824 10.293 1.00 89.81 107 MET A O 1
ATOM 864 N N . THR A 1 108 ? -17.050 3.613 11.569 1.00 86.31 108 THR A N 1
ATOM 865 C CA . THR A 1 108 ? -17.676 4.909 11.820 1.00 86.31 108 THR A CA 1
ATOM 866 C C . THR A 1 108 ? -17.451 5.856 10.635 1.00 86.31 108 THR A C 1
ATOM 868 O O . THR A 1 108 ? -16.526 5.677 9.843 1.00 86.31 108 THR A O 1
ATOM 871 N N . GLY A 1 109 ? -18.259 6.919 10.519 1.00 83.25 109 GLY A N 1
ATOM 872 C CA . GLY A 1 109 ? -18.094 7.905 9.439 1.00 83.25 109 GLY A CA 1
ATOM 873 C C . GLY A 1 109 ? -16.693 8.536 9.393 1.00 83.25 109 GLY A C 1
ATOM 874 O O . GLY A 1 109 ? -16.127 8.690 8.319 1.00 83.25 109 GLY A O 1
ATOM 875 N N . ALA A 1 110 ? -16.087 8.811 10.553 1.00 83.50 110 ALA A N 1
ATOM 876 C CA . ALA A 1 110 ? -14.732 9.364 10.621 1.00 83.50 110 ALA A CA 1
ATOM 877 C C . ALA A 1 110 ? -13.651 8.366 10.161 1.00 83.50 110 ALA A C 1
ATOM 879 O O . ALA A 1 110 ? -12.657 8.764 9.556 1.00 83.50 110 ALA A O 1
ATOM 880 N N . GLU A 1 111 ? -13.837 7.070 10.425 1.00 81.69 111 GLU A N 1
ATOM 881 C CA . GLU A 1 111 ? -12.925 6.025 9.942 1.00 81.69 111 GLU A CA 1
ATOM 882 C C . GLU A 1 111 ? -13.055 5.805 8.438 1.00 81.69 111 GLU A C 1
ATOM 884 O O . GLU A 1 111 ? -12.063 5.480 7.789 1.00 81.69 111 GLU A O 1
ATOM 889 N N . HIS A 1 112 ? -14.253 6.002 7.883 1.00 84.94 112 HIS A N 1
ATOM 890 C CA . HIS A 1 112 ? -14.475 5.997 6.441 1.00 84.94 112 HIS A CA 1
ATOM 891 C C . HIS A 1 112 ? -13.695 7.096 5.739 1.00 84.94 112 HIS A C 1
ATOM 893 O O . HIS A 1 112 ? -12.951 6.805 4.805 1.00 84.94 112 HIS A O 1
ATOM 899 N N . ASP A 1 113 ? -13.794 8.328 6.226 1.00 84.62 113 ASP A N 1
ATOM 900 C CA . ASP A 1 113 ? -13.038 9.439 5.652 1.00 84.62 113 ASP A CA 1
ATOM 901 C C . ASP A 1 113 ? -11.525 9.179 5.743 1.00 84.62 113 ASP A C 1
ATOM 903 O O . ASP A 1 113 ? -10.807 9.327 4.757 1.00 84.62 113 ASP A O 1
ATOM 907 N N . LEU A 1 114 ? -11.046 8.672 6.887 1.00 83.12 114 LEU A N 1
ATOM 908 C CA . LEU A 1 114 ? -9.639 8.304 7.061 1.00 83.12 114 LEU A CA 1
ATOM 909 C C . LEU A 1 114 ? -9.188 7.187 6.103 1.00 83.12 114 LEU A C 1
ATOM 911 O O . LEU A 1 114 ? -8.069 7.236 5.595 1.00 83.12 114 LEU A O 1
ATOM 915 N N . ALA A 1 115 ? -10.034 6.187 5.847 1.00 82.31 115 ALA A N 1
ATOM 916 C CA . ALA A 1 115 ? -9.733 5.106 4.910 1.00 82.31 115 ALA A CA 1
ATOM 917 C C . ALA A 1 115 ? -9.615 5.614 3.468 1.00 82.31 115 ALA A C 1
ATOM 919 O O . ALA A 1 115 ? -8.663 5.255 2.775 1.00 82.31 115 ALA A O 1
ATOM 920 N N . MET A 1 116 ? -10.547 6.471 3.044 1.00 85.50 116 MET A N 1
ATOM 921 C CA . MET A 1 116 ? -10.541 7.084 1.713 1.00 85.50 116 MET A CA 1
ATOM 922 C C . MET A 1 116 ? -9.305 7.966 1.511 1.00 85.50 116 MET A C 1
ATOM 924 O O . MET A 1 116 ? -8.623 7.853 0.494 1.00 85.50 116 MET A O 1
ATOM 928 N N . ASP A 1 117 ? -8.962 8.791 2.504 1.00 87.38 117 ASP A N 1
ATOM 929 C CA . ASP A 1 117 ? -7.763 9.632 2.452 1.00 87.38 117 ASP A CA 1
ATOM 930 C C . ASP A 1 117 ? -6.480 8.785 2.393 1.00 87.38 117 ASP A C 1
ATOM 932 O O . ASP A 1 117 ? -5.533 9.121 1.674 1.00 87.38 117 ASP A O 1
ATOM 936 N N . TYR A 1 118 ? -6.439 7.664 3.122 1.00 86.25 118 TYR A N 1
ATOM 937 C CA . TYR A 1 118 ? -5.304 6.743 3.085 1.00 86.25 118 TYR A CA 1
ATOM 938 C C . TYR A 1 118 ? -5.179 6.024 1.737 1.00 86.25 118 TYR A C 1
ATOM 940 O O . TYR A 1 118 ? -4.067 5.880 1.224 1.00 86.25 118 TYR A O 1
ATOM 948 N N . GLU A 1 119 ? -6.294 5.608 1.129 1.00 84.75 119 GLU A N 1
ATOM 949 C CA . GLU A 1 119 ? -6.302 5.046 -0.226 1.00 84.75 119 GLU A CA 1
ATOM 950 C C . GLU A 1 119 ? -5.739 6.052 -1.240 1.00 84.75 119 GLU A C 1
ATOM 952 O O . GLU A 1 119 ? -4.896 5.699 -2.071 1.00 84.75 119 GLU A O 1
ATOM 957 N N . ASP A 1 120 ? -6.121 7.322 -1.113 1.00 87.50 120 ASP A N 1
ATOM 958 C CA . ASP A 1 120 ? -5.591 8.404 -1.933 1.00 87.50 120 ASP A CA 1
ATOM 959 C C . ASP A 1 120 ? -4.071 8.560 -1.748 1.00 87.50 120 ASP A C 1
ATOM 961 O O . ASP A 1 120 ? -3.342 8.653 -2.741 1.00 87.50 120 ASP A O 1
ATOM 965 N N . VAL A 1 121 ? -3.555 8.519 -0.509 1.00 89.50 121 VAL A N 1
ATOM 966 C CA . VAL A 1 121 ? -2.100 8.493 -0.247 1.00 89.50 121 VAL A CA 1
ATOM 967 C C . VAL A 1 121 ? -1.445 7.326 -0.986 1.00 89.50 121 VAL A C 1
ATOM 969 O O . VAL A 1 121 ? -0.473 7.543 -1.716 1.00 89.50 121 VAL A O 1
ATOM 972 N N . ILE A 1 122 ? -1.987 6.112 -0.844 1.00 84.56 122 ILE A N 1
ATOM 973 C CA . ILE A 1 122 ? -1.437 4.905 -1.472 1.00 84.56 122 ILE A CA 1
ATOM 974 C C . ILE A 1 122 ? -1.378 5.059 -2.991 1.00 84.56 122 ILE A C 1
ATOM 976 O O . ILE A 1 122 ? -0.338 4.800 -3.605 1.00 84.56 122 ILE A O 1
ATOM 980 N N . GLU A 1 123 ? -2.471 5.501 -3.609 1.00 84.31 123 GLU A N 1
ATOM 981 C CA . GLU A 1 123 ? -2.551 5.654 -5.056 1.00 84.31 123 GLU A CA 1
ATOM 982 C C . GLU A 1 123 ? -1.566 6.713 -5.561 1.00 84.31 123 GLU A C 1
ATOM 984 O O . GLU A 1 123 ? -0.854 6.476 -6.542 1.00 84.31 123 GLU A O 1
ATOM 989 N N . LYS A 1 124 ? -1.448 7.859 -4.875 1.00 90.19 124 LYS A N 1
ATOM 990 C CA . LYS A 1 124 ? -0.465 8.884 -5.252 1.00 90.19 124 LYS A CA 1
ATOM 991 C C . LYS A 1 124 ? 0.968 8.376 -5.105 1.00 90.19 124 LYS A C 1
ATOM 993 O O . LYS A 1 124 ? 1.770 8.579 -6.018 1.00 90.19 124 LYS A O 1
ATOM 998 N N . THR A 1 125 ? 1.291 7.662 -4.027 1.00 88.00 125 THR A N 1
ATOM 999 C CA . THR A 1 125 ? 2.613 7.046 -3.842 1.00 88.00 125 THR A CA 1
ATOM 1000 C C . THR A 1 125 ? 2.918 6.016 -4.927 1.00 88.00 125 THR A C 1
ATOM 1002 O O . THR A 1 125 ? 4.034 5.991 -5.455 1.00 88.00 125 THR A O 1
ATOM 1005 N N . ARG A 1 126 ? 1.931 5.201 -5.314 1.00 85.00 126 ARG A N 1
ATOM 1006 C CA . ARG A 1 126 ? 2.064 4.197 -6.375 1.00 85.00 126 ARG A CA 1
ATOM 1007 C C . ARG A 1 126 ? 2.339 4.843 -7.731 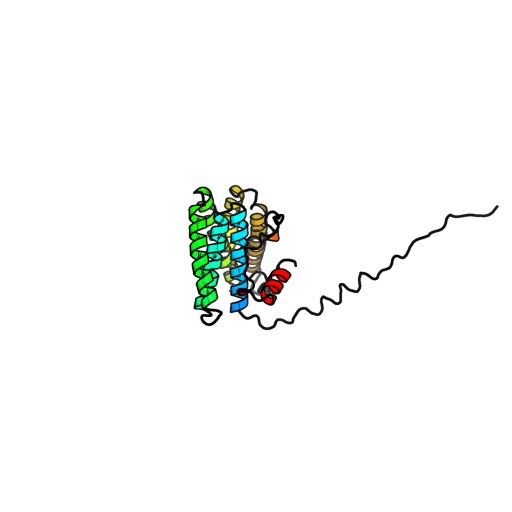1.00 85.00 126 ARG A C 1
ATOM 1009 O O . ARG A 1 126 ? 3.285 4.449 -8.412 1.00 85.00 126 ARG A O 1
ATOM 1016 N N . VAL A 1 127 ? 1.539 5.838 -8.123 1.00 86.00 127 VAL A N 1
ATOM 1017 C CA . VAL A 1 127 ? 1.719 6.560 -9.394 1.00 86.00 127 VAL A CA 1
ATOM 1018 C C . VAL A 1 127 ? 3.054 7.303 -9.413 1.00 86.00 127 VAL A C 1
ATOM 1020 O O . VAL A 1 127 ? 3.768 7.239 -10.414 1.00 86.00 127 VAL A O 1
ATOM 1023 N N . GLY A 1 128 ? 3.425 7.946 -8.303 1.00 88.06 128 GLY A N 1
ATOM 1024 C CA . GLY A 1 128 ? 4.704 8.636 -8.166 1.00 88.06 128 GLY A CA 1
ATOM 1025 C C . GLY A 1 128 ? 5.893 7.691 -8.350 1.00 88.06 128 GLY A C 1
ATOM 1026 O O . GLY A 1 128 ? 6.732 7.898 -9.224 1.00 88.06 128 GLY A O 1
ATOM 1027 N N . THR A 1 129 ? 5.902 6.585 -7.604 1.00 86.31 129 THR A N 1
ATOM 1028 C CA . THR A 1 129 ? 6.937 5.544 -7.696 1.00 86.31 129 THR A CA 1
ATOM 1029 C C . THR A 1 129 ? 7.047 4.964 -9.104 1.00 86.31 129 THR A C 1
ATOM 1031 O O . THR A 1 129 ? 8.151 4.869 -9.635 1.00 86.31 129 THR A O 1
ATOM 1034 N N . LYS A 1 130 ? 5.918 4.627 -9.742 1.00 84.62 130 LYS A N 1
ATOM 1035 C CA . LYS A 1 130 ? 5.918 4.126 -11.123 1.00 84.62 130 LYS A CA 1
ATOM 1036 C C . LYS A 1 130 ? 6.532 5.144 -12.089 1.00 84.62 130 LYS A C 1
ATOM 1038 O O . LYS A 1 130 ? 7.435 4.796 -12.839 1.00 84.62 130 LYS A O 1
ATOM 1043 N N . SER A 1 131 ? 6.098 6.402 -12.017 1.00 84.06 131 SER A N 1
ATOM 1044 C CA . SER A 1 131 ? 6.599 7.471 -12.892 1.00 84.06 131 SER A CA 1
ATOM 1045 C C . SER A 1 131 ? 8.111 7.664 -12.745 1.00 84.06 131 SER A C 1
ATOM 1047 O O . SER A 1 131 ? 8.803 7.902 -13.729 1.00 84.06 131 SER A O 1
ATOM 1049 N N . ARG A 1 132 ? 8.653 7.489 -11.530 1.00 85.81 132 ARG A N 1
ATOM 1050 C CA . ARG A 1 132 ? 10.102 7.522 -11.283 1.00 85.81 132 ARG A CA 1
ATOM 1051 C C . ARG A 1 132 ? 10.849 6.426 -12.045 1.00 85.81 132 ARG A C 1
ATOM 1053 O O . ARG A 1 132 ? 11.908 6.707 -12.603 1.00 85.81 132 ARG A O 1
ATOM 1060 N N . TYR A 1 133 ? 10.328 5.197 -12.042 1.00 84.31 133 TYR A N 1
ATOM 1061 C CA . TYR A 1 133 ? 10.921 4.075 -12.780 1.00 84.31 133 TYR A CA 1
ATOM 1062 C C . TYR A 1 133 ? 10.799 4.256 -14.296 1.00 84.31 133 TYR A C 1
ATOM 1064 O O . TYR A 1 133 ? 11.732 3.926 -15.023 1.00 84.31 133 TYR A O 1
ATOM 1072 N N . ASP A 1 134 ? 9.721 4.895 -14.749 1.00 83.56 134 ASP A N 1
ATOM 1073 C CA . ASP A 1 134 ? 9.525 5.300 -16.145 1.00 83.56 134 ASP A CA 1
ATOM 1074 C C . ASP A 1 134 ? 10.378 6.534 -16.538 1.00 83.56 134 ASP A C 1
ATOM 1076 O O . ASP A 1 134 ? 10.254 7.053 -17.647 1.00 83.56 134 ASP A O 1
ATOM 1080 N N . LEU A 1 135 ? 11.262 7.007 -15.644 1.00 87.31 135 LEU A N 1
ATOM 1081 C CA . LEU A 1 135 ? 12.120 8.193 -15.792 1.00 87.31 135 LEU A CA 1
ATOM 1082 C C . LEU A 1 135 ? 11.353 9.520 -15.978 1.00 87.31 135 LEU A C 1
ATOM 1084 O O . LEU A 1 135 ? 11.951 10.546 -16.307 1.00 87.31 135 LEU A O 1
ATOM 1088 N N . ASP A 1 136 ? 10.049 9.535 -15.699 1.00 88.88 136 ASP A N 1
ATOM 1089 C CA . ASP A 1 136 ? 9.220 10.738 -15.618 1.00 88.88 136 ASP A CA 1
ATOM 1090 C C . ASP A 1 136 ? 9.286 11.331 -14.200 1.00 88.88 136 ASP A C 1
ATOM 1092 O O . ASP A 1 136 ? 8.370 11.237 -13.372 1.00 88.88 136 ASP A O 1
ATOM 1096 N N . TYR A 1 137 ? 10.433 11.942 -13.896 1.00 90.62 137 TYR A N 1
ATOM 1097 C CA . TYR A 1 137 ? 10.710 12.515 -12.579 1.00 90.62 137 TYR A CA 1
ATOM 1098 C C . TYR A 1 137 ? 9.806 13.700 -12.227 1.00 90.62 137 TYR A C 1
ATOM 1100 O O . TYR A 1 137 ? 9.580 13.957 -11.043 1.00 90.62 137 TYR A O 1
ATOM 1108 N N . GLN A 1 138 ? 9.269 14.410 -13.225 1.00 91.75 138 GLN A N 1
ATOM 1109 C CA . GLN A 1 138 ? 8.372 15.540 -12.992 1.00 91.75 138 GLN A CA 1
ATOM 1110 C C . GLN A 1 138 ? 7.028 15.044 -12.470 1.00 91.75 138 GLN A C 1
ATOM 1112 O O . GLN A 1 138 ? 6.575 15.507 -11.419 1.00 91.75 138 GLN A O 1
ATOM 1117 N N . THR A 1 139 ? 6.426 14.072 -13.159 1.00 91.31 139 THR A N 1
ATOM 1118 C CA . THR A 1 139 ? 5.192 13.433 -12.698 1.00 91.31 139 THR A CA 1
ATOM 1119 C C . THR A 1 139 ? 5.423 12.742 -11.357 1.00 91.31 139 THR A C 1
ATOM 1121 O O . THR A 1 139 ? 4.646 12.957 -10.426 1.00 91.31 139 THR A O 1
ATOM 1124 N N . SER A 1 140 ? 6.532 12.004 -11.205 1.00 92.06 140 SER A N 1
ATOM 1125 C CA . SER A 1 140 ? 6.912 11.387 -9.925 1.00 92.06 140 SER A CA 1
ATOM 1126 C C . SER A 1 140 ? 6.873 12.390 -8.772 1.00 92.06 140 SER A C 1
ATOM 1128 O O . SER A 1 140 ? 6.144 12.200 -7.797 1.00 92.06 140 SER A O 1
ATOM 1130 N N . TYR A 1 141 ? 7.605 13.499 -8.909 1.00 91.75 141 TYR A N 1
ATOM 1131 C CA . TYR A 1 141 ? 7.706 14.525 -7.878 1.00 91.75 141 TYR A CA 1
ATOM 1132 C C . TYR A 1 141 ? 6.341 15.126 -7.517 1.00 91.75 141 TYR A C 1
ATOM 1134 O O . TYR A 1 141 ? 6.009 15.233 -6.338 1.00 91.75 141 TYR A O 1
ATOM 1142 N N . GLN A 1 142 ? 5.516 15.468 -8.511 1.00 93.88 142 GLN A N 1
ATOM 1143 C CA . GLN A 1 142 ? 4.193 16.058 -8.276 1.00 93.88 142 GLN A CA 1
ATOM 1144 C C . GLN A 1 142 ? 3.265 15.125 -7.485 1.00 93.88 142 GLN A C 1
ATOM 1146 O O . GLN A 1 142 ? 2.599 15.563 -6.543 1.00 93.88 142 GLN A O 1
ATOM 1151 N N . TYR A 1 143 ? 3.231 13.840 -7.844 1.00 93.94 143 TYR A N 1
ATOM 1152 C CA . TYR A 1 143 ? 2.404 12.852 -7.154 1.00 93.94 143 TYR A CA 1
ATOM 1153 C C . TYR A 1 143 ? 2.905 12.571 -5.735 1.00 93.94 143 TYR A C 1
ATOM 1155 O O . TYR A 1 143 ? 2.095 12.510 -4.809 1.00 93.94 143 TYR A O 1
ATOM 1163 N N . LEU A 1 144 ? 4.220 12.458 -5.541 1.00 93.25 144 LEU A N 1
ATOM 1164 C CA . LEU A 1 144 ? 4.792 12.197 -4.221 1.00 93.25 144 LEU A CA 1
ATOM 1165 C C . LEU A 1 144 ? 4.603 13.383 -3.265 1.00 93.25 144 LEU A C 1
ATOM 1167 O O . LEU A 1 144 ? 4.169 13.169 -2.138 1.00 93.25 144 LEU A O 1
ATOM 1171 N N . VAL A 1 145 ? 4.775 14.631 -3.720 1.00 94.75 145 VAL A N 1
ATOM 1172 C CA . VAL A 1 145 ? 4.454 15.826 -2.910 1.00 94.75 145 VAL A CA 1
ATOM 1173 C C . VAL A 1 145 ? 2.979 15.852 -2.509 1.00 94.75 145 VAL A C 1
ATOM 1175 O O . VAL A 1 145 ? 2.638 16.190 -1.373 1.00 94.75 145 VAL A O 1
ATOM 1178 N N . ARG A 1 146 ? 2.074 15.463 -3.418 1.00 93.88 146 ARG A N 1
ATOM 1179 C CA . ARG A 1 146 ? 0.649 15.361 -3.084 1.00 93.88 146 ARG A CA 1
ATOM 1180 C C . ARG A 1 146 ? 0.399 14.290 -2.021 1.00 93.88 146 ARG A C 1
ATOM 1182 O O . ARG A 1 146 ? -0.378 14.548 -1.103 1.00 93.88 146 ARG A O 1
ATOM 1189 N N . ALA A 1 147 ? 1.067 13.140 -2.119 1.00 93.19 147 ALA A N 1
ATOM 1190 C CA . ALA A 1 147 ? 1.002 12.084 -1.113 1.00 93.19 147 ALA A CA 1
ATOM 1191 C C . ALA A 1 147 ? 1.524 12.565 0.255 1.00 93.19 147 ALA A C 1
ATOM 1193 O O . ALA A 1 147 ? 0.874 12.312 1.264 1.00 93.19 147 ALA A O 1
ATOM 1194 N N . GLN A 1 148 ? 2.628 13.327 0.300 1.00 93.38 148 GLN A N 1
ATOM 1195 C CA . GLN A 1 148 ? 3.146 13.925 1.543 1.00 93.38 148 GLN A CA 1
ATOM 1196 C C . GLN A 1 148 ? 2.117 14.839 2.209 1.00 93.38 148 GLN A C 1
ATOM 1198 O O . GLN A 1 148 ? 1.936 14.788 3.426 1.00 93.38 148 GLN A O 1
ATOM 1203 N N . TRP A 1 149 ? 1.457 15.696 1.425 1.00 95.25 149 TRP A N 1
ATOM 1204 C CA . TRP A 1 149 ? 0.445 16.611 1.948 1.00 95.25 149 TRP A CA 1
ATOM 1205 C C . TRP A 1 149 ? -0.745 15.850 2.542 1.00 95.25 149 TRP A C 1
ATOM 1207 O O . TRP A 1 149 ? -1.098 16.096 3.691 1.00 95.25 149 TRP A O 1
ATOM 1217 N N . LEU A 1 150 ? -1.291 14.876 1.806 1.00 91.94 150 LEU A N 1
ATOM 1218 C CA . LEU A 1 150 ? -2.388 14.028 2.285 1.00 91.94 150 LEU A CA 1
ATOM 1219 C C . LEU A 1 150 ? -1.999 13.259 3.554 1.00 91.94 150 LEU A C 1
ATOM 1221 O O . LEU A 1 150 ? -2.742 13.246 4.527 1.00 91.94 150 LEU A O 1
ATOM 1225 N N . LEU A 1 151 ? -0.798 12.677 3.585 1.00 91.50 151 LEU A N 1
ATOM 1226 C CA . LEU A 1 151 ? -0.319 11.930 4.745 1.00 91.50 151 LEU A CA 1
ATOM 1227 C C . LEU A 1 151 ? -0.047 12.831 5.959 1.00 91.50 151 LEU A C 1
ATOM 1229 O O . LEU A 1 151 ? -0.166 12.375 7.092 1.00 91.50 151 LEU A O 1
ATOM 1233 N N . SER A 1 152 ? 0.297 14.107 5.742 1.00 93.75 152 SER A N 1
ATOM 1234 C CA . SER A 1 152 ? 0.403 15.103 6.821 1.00 93.75 152 SER A CA 1
ATOM 1235 C C . SER A 1 152 ? -0.940 15.306 7.502 1.00 93.75 152 SER A C 1
ATOM 1237 O O . SER A 1 152 ? -1.031 15.184 8.717 1.00 93.75 152 SER A O 1
ATOM 1239 N N . ASP A 1 153 ? -1.966 15.575 6.699 1.00 92.62 153 ASP A N 1
ATOM 1240 C CA . ASP A 1 153 ? -3.327 15.797 7.177 1.00 92.62 153 ASP A CA 1
ATOM 1241 C C . ASP A 1 153 ? -3.890 14.544 7.868 1.00 92.62 153 ASP A C 1
ATOM 1243 O O . ASP A 1 153 ? -4.517 14.621 8.924 1.00 92.62 153 ASP A O 1
ATOM 1247 N N . LEU A 1 154 ? -3.579 13.363 7.327 1.00 90.19 154 LEU A N 1
ATOM 1248 C CA . LEU A 1 154 ? -3.980 12.091 7.915 1.00 90.19 154 LEU A CA 1
ATOM 1249 C C . LEU A 1 154 ? -3.301 11.848 9.271 1.00 90.19 154 LEU A C 1
ATOM 1251 O O . LEU A 1 154 ? -3.971 11.439 10.215 1.00 90.19 154 LEU A O 1
ATOM 1255 N N . LEU A 1 155 ? -2.003 12.145 9.408 1.00 92.00 155 LEU A N 1
ATOM 1256 C CA . LEU A 1 155 ? -1.263 12.020 10.673 1.00 92.00 155 LEU A CA 1
ATOM 1257 C C . LEU A 1 155 ? -1.838 12.893 11.797 1.00 92.00 155 LEU A C 1
ATOM 1259 O O . LEU A 1 155 ? -1.768 12.494 12.957 1.00 92.00 155 LEU A O 1
ATOM 1263 N N . GLU A 1 156 ? -2.417 14.052 11.477 1.00 93.81 156 GLU A N 1
ATOM 1264 C CA . GLU A 1 156 ? -3.040 14.939 12.470 1.00 93.81 156 GLU A CA 1
ATOM 1265 C C . GLU A 1 156 ? -4.339 14.363 13.053 1.00 93.81 156 GLU A C 1
ATOM 1267 O O . GLU A 1 156 ? -4.702 14.671 14.190 1.00 93.81 156 GLU A O 1
ATOM 1272 N N . ARG A 1 157 ? -5.037 13.515 12.288 1.00 91.19 157 ARG A N 1
ATOM 1273 C CA . ARG A 1 157 ? -6.338 12.927 12.655 1.00 91.19 157 ARG A CA 1
ATOM 1274 C C . ARG A 1 157 ? -6.256 11.444 13.016 1.00 91.19 157 ARG A C 1
ATOM 1276 O O . ARG A 1 157 ? -7.237 10.872 13.490 1.00 91.19 157 ARG A O 1
ATOM 1283 N N . ALA A 1 158 ? -5.114 10.811 12.764 1.00 84.88 158 ALA A N 1
ATOM 1284 C CA . ALA A 1 158 ? -4.939 9.381 12.921 1.00 84.88 158 ALA A CA 1
ATOM 1285 C C . ALA A 1 158 ? -5.007 8.939 14.395 1.00 84.88 158 ALA A C 1
ATOM 1287 O O . ALA A 1 158 ? -4.450 9.604 15.271 1.00 84.88 158 ALA A O 1
ATOM 1288 N N . PRO A 1 159 ? -5.619 7.777 14.689 1.00 83.75 159 PRO A N 1
ATOM 1289 C CA . PRO A 1 159 ? -5.526 7.163 16.008 1.00 83.75 159 PRO A CA 1
ATOM 1290 C C . PRO A 1 159 ? -4.066 6.926 16.415 1.00 83.75 159 PRO A C 1
ATOM 1292 O O . PRO A 1 159 ? -3.264 6.466 15.605 1.00 83.75 159 PRO A O 1
ATOM 1295 N N . GLU A 1 160 ? -3.729 7.142 17.689 1.00 86.88 160 GLU A N 1
ATOM 1296 C CA . GLU A 1 160 ? -2.354 7.000 18.204 1.00 86.88 160 GLU A CA 1
ATOM 1297 C C . GLU A 1 160 ? -1.713 5.650 17.830 1.00 86.88 160 GLU A C 1
ATOM 1299 O O . GLU A 1 160 ? -0.553 5.601 17.422 1.00 86.88 160 GLU A O 1
ATOM 1304 N N . LYS A 1 161 ? -2.510 4.571 17.857 1.00 79.56 161 LYS A N 1
ATOM 1305 C CA . LYS A 1 161 ? -2.103 3.202 17.495 1.00 79.56 161 LYS A CA 1
ATOM 1306 C C . LYS A 1 161 ? -1.510 3.052 16.086 1.00 79.56 161 LYS A C 1
ATOM 1308 O O . LYS A 1 161 ? -0.794 2.086 15.852 1.00 79.56 161 LYS A O 1
ATOM 1313 N N . VAL A 1 162 ? -1.768 3.980 15.159 1.00 78.12 162 VAL A N 1
ATOM 1314 C CA . VAL A 1 162 ? -1.299 3.896 13.757 1.00 78.12 162 VAL A CA 1
ATOM 1315 C C . VAL A 1 162 ? -0.313 4.998 13.371 1.00 78.12 162 VAL A C 1
ATOM 1317 O O . VAL A 1 162 ? 0.287 4.940 12.298 1.00 78.12 162 VAL A O 1
ATOM 1320 N N . VAL A 1 163 ? -0.085 5.984 14.244 1.00 85.06 163 VAL A N 1
ATOM 1321 C CA . VAL A 1 163 ? 0.787 7.136 13.960 1.00 85.06 163 VAL A CA 1
ATOM 1322 C C . VAL A 1 163 ? 2.217 6.700 13.638 1.00 85.06 163 VAL A C 1
ATOM 1324 O O . VAL A 1 163 ? 2.815 7.213 12.692 1.00 85.06 163 VAL A O 1
ATOM 1327 N N . THR A 1 164 ? 2.773 5.733 14.376 1.00 79.44 164 THR A N 1
ATOM 1328 C CA . THR A 1 164 ? 4.141 5.231 14.142 1.00 79.44 164 THR A CA 1
ATOM 1329 C C . THR A 1 164 ? 4.314 4.694 12.727 1.00 79.44 164 THR A C 1
ATOM 1331 O O . THR A 1 164 ? 5.293 5.006 12.050 1.00 79.44 164 THR A O 1
ATOM 1334 N N . ALA A 1 165 ? 3.343 3.921 12.267 1.00 76.00 165 ALA A N 1
ATOM 1335 C CA . ALA A 1 165 ? 3.373 3.315 10.957 1.00 76.00 165 ALA A CA 1
ATOM 1336 C C . ALA A 1 165 ? 3.198 4.338 9.825 1.00 76.00 165 ALA A C 1
ATOM 1338 O O . ALA A 1 165 ? 3.961 4.350 8.860 1.00 76.00 165 ALA A O 1
ATOM 1339 N N . LEU A 1 166 ? 2.253 5.268 9.983 1.00 83.31 166 LEU A N 1
ATOM 1340 C CA . LEU A 1 166 ? 2.066 6.381 9.051 1.00 83.31 166 LEU A CA 1
ATOM 1341 C C . LEU A 1 166 ? 3.299 7.297 8.990 1.00 83.31 166 LEU A C 1
ATOM 1343 O O . LEU A 1 166 ? 3.630 7.829 7.933 1.00 83.31 166 LEU A O 1
ATOM 1347 N N . THR A 1 167 ? 4.026 7.441 10.099 1.00 85.69 167 THR A N 1
ATOM 1348 C CA . THR A 1 167 ? 5.284 8.201 10.145 1.00 85.69 167 THR A CA 1
ATOM 1349 C C . THR A 1 167 ? 6.377 7.519 9.326 1.00 85.69 167 THR A C 1
ATOM 1351 O O . THR A 1 167 ? 7.082 8.188 8.575 1.00 85.69 167 THR A O 1
ATOM 1354 N N . LYS A 1 168 ? 6.496 6.189 9.409 1.00 81.00 168 LYS A N 1
ATOM 1355 C CA . LYS A 1 168 ? 7.446 5.427 8.583 1.00 81.00 168 LYS A CA 1
ATOM 1356 C C . LYS A 1 168 ? 7.104 5.526 7.100 1.00 81.00 168 LYS A C 1
ATOM 1358 O O . LYS A 1 168 ? 7.984 5.809 6.289 1.00 81.00 168 LYS A O 1
ATOM 1363 N N . GLN A 1 169 ? 5.818 5.409 6.765 1.00 84.06 169 GLN A N 1
ATOM 1364 C CA . GLN A 1 169 ? 5.332 5.636 5.406 1.00 84.06 169 GLN A CA 1
ATOM 1365 C C . GLN A 1 169 ? 5.698 7.039 4.906 1.00 84.06 169 GLN A C 1
ATOM 1367 O O . GLN A 1 169 ? 6.101 7.211 3.755 1.00 84.06 169 GLN A O 1
ATOM 1372 N N . ARG A 1 170 ? 5.609 8.048 5.779 1.00 89.44 170 ARG A N 1
ATOM 1373 C CA . ARG A 1 170 ? 6.008 9.409 5.438 1.00 89.44 170 ARG A CA 1
ATOM 1374 C C . ARG A 1 170 ? 7.494 9.521 5.143 1.00 89.44 170 ARG A C 1
ATOM 1376 O O . ARG A 1 170 ? 7.831 10.092 4.114 1.00 89.44 170 ARG A O 1
ATOM 1383 N N . SER A 1 171 ? 8.358 8.960 5.986 1.00 85.88 171 SER A N 1
ATOM 1384 C CA . SER A 1 171 ? 9.805 8.971 5.743 1.00 85.88 171 SER A CA 1
ATOM 1385 C C . SER A 1 171 ? 10.155 8.371 4.380 1.00 85.88 171 SER A C 1
ATOM 1387 O O . SER A 1 171 ? 10.918 8.971 3.629 1.00 85.88 171 SER A O 1
ATOM 1389 N N . PHE A 1 172 ? 9.517 7.260 4.002 1.00 85.62 172 PHE A N 1
ATOM 1390 C CA . PHE A 1 172 ? 9.685 6.675 2.671 1.00 85.62 172 PHE A CA 1
ATOM 1391 C C . PHE A 1 172 ? 9.255 7.626 1.539 1.00 85.62 172 PHE A C 1
ATOM 1393 O O . PHE A 1 172 ? 9.992 7.827 0.572 1.00 85.62 172 PHE A O 1
ATOM 1400 N N . ILE A 1 173 ? 8.069 8.239 1.643 1.00 89.19 173 ILE A N 1
ATOM 1401 C CA . ILE A 1 173 ? 7.592 9.192 0.629 1.00 89.19 173 ILE A CA 1
ATOM 1402 C C . ILE A 1 173 ? 8.525 10.412 0.558 1.00 89.19 173 ILE A C 1
ATOM 1404 O O . ILE A 1 173 ? 8.797 10.900 -0.541 1.00 89.19 173 ILE A O 1
ATOM 1408 N N . ASP A 1 174 ? 9.039 10.888 1.692 1.00 90.50 174 ASP A N 1
ATOM 1409 C CA . ASP A 1 174 ? 9.980 12.006 1.768 1.00 90.50 174 ASP A CA 1
ATOM 1410 C C . ASP A 1 1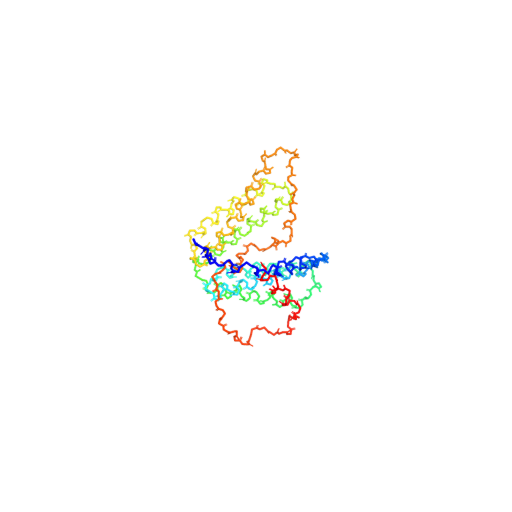74 ? 11.283 11.690 1.018 1.00 90.50 174 ASP A C 1
ATOM 1412 O O . ASP A 1 174 ? 11.688 12.467 0.149 1.00 90.50 174 ASP A O 1
ATOM 1416 N N . GLU A 1 175 ? 11.876 10.517 1.256 1.00 88.44 175 GLU A N 1
ATOM 1417 C CA . GLU A 1 175 ? 13.071 10.042 0.544 1.00 88.44 175 GLU A CA 1
ATOM 1418 C C . GLU A 1 175 ? 12.836 9.933 -0.971 1.00 88.44 175 GLU A C 1
ATOM 1420 O O . GLU A 1 175 ? 13.645 10.397 -1.782 1.00 88.44 175 GLU A O 1
ATOM 1425 N N . MET A 1 176 ? 11.698 9.368 -1.383 1.00 87.00 176 MET A N 1
ATOM 1426 C CA . MET A 1 176 ? 11.334 9.230 -2.797 1.00 87.00 176 MET A CA 1
ATOM 1427 C C . MET A 1 176 ? 11.095 10.586 -3.476 1.00 87.00 176 MET A C 1
ATOM 1429 O O . MET A 1 176 ? 11.449 10.781 -4.649 1.00 87.00 176 MET A O 1
ATOM 1433 N N . THR A 1 177 ? 10.500 11.528 -2.743 1.00 92.19 177 THR A N 1
ATOM 1434 C CA . THR A 1 177 ? 10.252 12.897 -3.206 1.00 92.19 177 THR A CA 1
ATOM 1435 C C . THR A 1 177 ? 11.567 13.633 -3.411 1.00 92.19 177 THR A C 1
ATOM 1437 O O . THR A 1 177 ? 11.773 14.239 -4.465 1.00 92.19 177 THR A O 1
ATOM 1440 N N . GLU A 1 178 ? 12.476 13.550 -2.438 1.00 91.75 178 GLU A N 1
ATOM 1441 C CA . GLU A 1 178 ? 13.809 14.142 -2.522 1.00 91.75 178 GLU A CA 1
ATOM 1442 C C . GLU A 1 178 ? 14.605 13.557 -3.689 1.00 91.75 178 GLU A C 1
ATOM 1444 O O . GLU A 1 178 ? 15.104 14.312 -4.522 1.00 91.75 178 GLU A O 1
ATOM 1449 N N . ALA A 1 179 ? 14.630 12.231 -3.833 1.00 87.75 179 ALA A N 1
ATOM 1450 C CA . ALA A 1 179 ? 15.304 11.582 -4.951 1.00 87.75 179 ALA A CA 1
ATOM 1451 C C . ALA A 1 179 ? 14.755 12.043 -6.314 1.00 87.75 179 ALA A C 1
ATOM 1453 O O . ALA A 1 179 ? 15.525 12.282 -7.244 1.00 87.75 179 ALA A O 1
ATOM 1454 N N . SER A 1 180 ? 13.432 12.201 -6.439 1.00 87.62 180 SER A N 1
ATOM 1455 C CA . SER A 1 180 ? 12.803 12.695 -7.673 1.00 87.62 180 SER A CA 1
ATOM 1456 C C . SER A 1 180 ? 13.153 14.163 -7.947 1.00 87.62 180 SER A C 1
ATOM 1458 O O . SER A 1 180 ? 13.474 14.518 -9.081 1.00 87.62 180 SER A O 1
ATOM 1460 N N . ARG A 1 181 ? 13.155 15.013 -6.912 1.00 92.56 181 ARG A N 1
ATOM 1461 C CA . ARG A 1 181 ? 13.566 16.425 -6.997 1.00 92.56 181 ARG A CA 1
ATOM 1462 C C . ARG A 1 181 ? 15.029 16.567 -7.422 1.00 92.56 181 ARG A C 1
ATOM 1464 O O . ARG A 1 181 ? 15.355 17.394 -8.271 1.00 92.56 181 ARG A O 1
ATOM 1471 N N . ASP A 1 182 ? 15.913 15.759 -6.853 1.00 89.69 182 ASP A N 1
ATOM 1472 C CA . ASP A 1 182 ? 17.338 15.765 -7.178 1.00 89.69 182 ASP A CA 1
ATOM 1473 C C . ASP A 1 182 ? 17.588 15.350 -8.633 1.00 89.69 182 ASP A C 1
ATOM 1475 O O . ASP A 1 182 ? 18.416 15.950 -9.318 1.00 89.69 182 ASP A O 1
ATOM 1479 N N . SER A 1 183 ? 16.842 14.364 -9.138 1.00 87.44 183 SER A N 1
ATOM 1480 C CA . SER A 1 183 ? 16.896 13.963 -10.549 1.00 87.44 183 SER A CA 1
ATOM 1481 C C . SER A 1 183 ? 16.417 15.056 -11.510 1.00 87.44 183 SER A C 1
ATOM 1483 O O . SER A 1 183 ? 16.913 15.119 -12.629 1.00 87.44 183 SER A O 1
ATOM 1485 N N . LEU A 1 184 ? 15.498 15.932 -11.087 1.00 86.19 184 LEU A N 1
ATOM 1486 C CA . LEU A 1 184 ? 15.050 17.082 -11.885 1.00 86.19 184 LEU A CA 1
ATOM 1487 C C . LEU A 1 184 ? 16.074 18.224 -11.943 1.00 86.19 184 LEU A C 1
ATOM 1489 O O . LEU A 1 184 ? 16.056 19.011 -12.885 1.00 86.19 184 LEU A O 1
ATOM 1493 N N . THR A 1 185 ? 16.928 18.352 -10.925 1.00 86.25 185 THR A N 1
ATOM 1494 C CA . THR A 1 185 ? 17.871 19.479 -10.796 1.00 86.25 185 THR A CA 1
ATOM 1495 C C . THR A 1 185 ? 19.270 19.163 -11.318 1.00 86.25 185 THR A C 1
ATOM 1497 O O . THR A 1 185 ? 20.014 20.082 -11.659 1.00 86.25 185 THR A O 1
ATOM 1500 N N . LYS A 1 186 ? 19.644 17.882 -11.402 1.00 83.12 186 LYS A N 1
ATOM 1501 C CA . LYS A 1 186 ? 20.918 17.448 -11.987 1.00 83.12 186 LYS A CA 1
ATOM 1502 C C . LYS A 1 186 ? 20.858 17.515 -13.515 1.00 83.12 186 LYS A C 1
ATOM 1504 O O . LYS A 1 186 ? 19.876 17.098 -14.121 1.00 83.12 186 LYS A O 1
ATOM 1509 N N . GLU A 1 187 ? 21.928 18.017 -14.135 1.00 57.06 187 GLU A N 1
ATOM 1510 C CA . GLU A 1 187 ? 22.044 18.063 -15.596 1.00 57.06 187 GLU A CA 1
ATOM 1511 C C . GLU A 1 187 ? 21.883 16.662 -16.223 1.00 57.06 187 GLU A C 1
ATOM 1513 O O . GLU A 1 187 ? 22.329 15.665 -15.633 1.00 57.06 187 GLU A O 1
ATOM 1518 N N . PRO A 1 188 ? 21.269 16.567 -17.420 1.00 55.25 188 PRO A N 1
ATOM 1519 C CA . PRO A 1 188 ? 21.046 15.303 -18.114 1.00 55.25 188 PRO A CA 1
ATOM 1520 C C . PRO A 1 188 ? 22.396 14.653 -18.450 1.00 55.25 188 PRO A C 1
ATOM 1522 O O . PRO A 1 188 ? 23.067 15.020 -19.409 1.00 55.25 188 PRO A O 1
ATOM 1525 N N . GLY A 1 189 ? 22.821 13.704 -17.616 1.00 51.00 189 GLY A N 1
ATOM 1526 C CA . GLY A 1 189 ? 24.134 13.055 -17.708 1.00 51.00 189 GLY A CA 1
ATOM 1527 C C . GLY A 1 189 ? 24.645 12.478 -16.386 1.00 51.00 189 GLY A C 1
ATOM 1528 O O . GLY A 1 189 ? 25.484 11.582 -16.394 1.00 51.00 189 GLY A O 1
ATOM 1529 N N . GLY A 1 190 ? 24.107 12.932 -15.251 1.00 48.38 190 GLY A N 1
ATOM 1530 C CA . GLY A 1 190 ? 24.462 12.450 -13.911 1.00 48.38 190 GLY A CA 1
ATOM 1531 C C . GLY A 1 190 ? 23.506 11.410 -13.320 1.00 48.38 190 GLY A C 1
ATOM 1532 O O . GLY A 1 190 ? 23.323 11.405 -12.102 1.00 48.38 190 GLY A O 1
ATOM 1533 N N . TYR A 1 191 ? 22.843 10.583 -14.138 1.00 52.84 191 TYR A N 1
ATOM 1534 C CA . TYR A 1 191 ? 21.871 9.613 -13.626 1.00 52.84 191 TYR A CA 1
ATOM 1535 C C . TYR A 1 191 ? 22.562 8.602 -12.702 1.00 52.84 191 TYR A C 1
ATOM 1537 O O . TYR A 1 191 ? 23.379 7.782 -13.124 1.00 52.84 191 TYR A O 1
ATOM 1545 N N . LEU A 1 192 ? 22.236 8.707 -11.411 1.00 48.16 192 LEU A N 1
ATOM 1546 C CA . LEU A 1 192 ? 22.568 7.732 -10.380 1.00 48.16 192 LEU A CA 1
ATOM 1547 C C . LEU A 1 192 ? 22.127 6.349 -10.861 1.00 48.16 192 LEU A C 1
ATOM 1549 O O . LEU A 1 192 ? 21.001 6.192 -11.333 1.00 48.16 192 LEU A O 1
ATOM 1553 N N . LYS A 1 193 ? 23.011 5.352 -10.722 1.00 45.44 193 LYS A N 1
ATOM 1554 C CA . LYS A 1 193 ? 22.632 3.947 -10.879 1.00 45.44 193 LYS A CA 1
ATOM 1555 C C . LYS A 1 193 ? 21.403 3.711 -10.010 1.00 45.44 193 LYS A C 1
ATOM 1557 O O . LYS A 1 193 ? 21.481 3.859 -8.792 1.00 45.44 193 LYS A O 1
ATOM 1562 N N . VAL A 1 194 ? 20.289 3.387 -10.656 1.00 43.53 194 VAL A N 1
ATOM 1563 C CA . VAL A 1 194 ? 19.101 2.867 -9.992 1.00 43.53 194 VAL A CA 1
ATOM 1564 C C . VAL A 1 194 ? 19.590 1.632 -9.242 1.00 43.53 194 VAL A C 1
ATOM 1566 O O . VAL A 1 194 ? 20.013 0.658 -9.860 1.00 43.53 194 VAL A O 1
ATOM 1569 N N . HIS A 1 195 ? 19.685 1.716 -7.914 1.00 39.19 195 HIS A N 1
ATOM 1570 C CA . HIS A 1 195 ? 19.774 0.499 -7.123 1.00 39.19 195 HIS A CA 1
ATOM 1571 C C . HIS A 1 195 ? 18.510 -0.295 -7.443 1.00 39.19 195 HIS A C 1
ATOM 1573 O O . HIS A 1 195 ? 17.434 0.304 -7.471 1.00 39.19 195 HIS A O 1
ATOM 1579 N N . ASP A 1 196 ? 18.655 -1.594 -7.717 1.00 39.19 196 ASP A N 1
ATOM 1580 C CA . ASP A 1 196 ? 17.550 -2.551 -7.822 1.00 39.19 196 ASP A CA 1
ATOM 1581 C C . ASP A 1 196 ? 16.775 -2.559 -6.493 1.00 39.19 196 ASP A C 1
ATOM 1583 O O . ASP A 1 196 ? 16.937 -3.431 -5.649 1.00 39.19 196 ASP A O 1
ATOM 1587 N N . ILE A 1 197 ? 15.933 -1.546 -6.295 1.00 43.16 197 ILE A N 1
ATOM 1588 C CA . ILE A 1 197 ? 14.875 -1.484 -5.280 1.00 43.16 197 ILE A CA 1
ATOM 1589 C C . ILE A 1 197 ? 13.654 -2.282 -5.800 1.00 43.16 197 ILE A C 1
ATOM 1591 O O . ILE A 1 197 ? 12.593 -2.323 -5.187 1.00 43.16 197 ILE A O 1
ATOM 1595 N N . GLU A 1 198 ? 13.814 -2.968 -6.938 1.00 37.03 198 GLU A N 1
ATOM 1596 C CA . GLU A 1 198 ? 12.781 -3.691 -7.676 1.00 37.03 198 GLU A CA 1
ATOM 1597 C C . GLU A 1 198 ? 12.238 -4.929 -6.942 1.00 37.03 198 GLU A C 1
ATOM 1599 O O . GLU A 1 198 ? 11.254 -5.506 -7.390 1.00 37.03 198 GLU 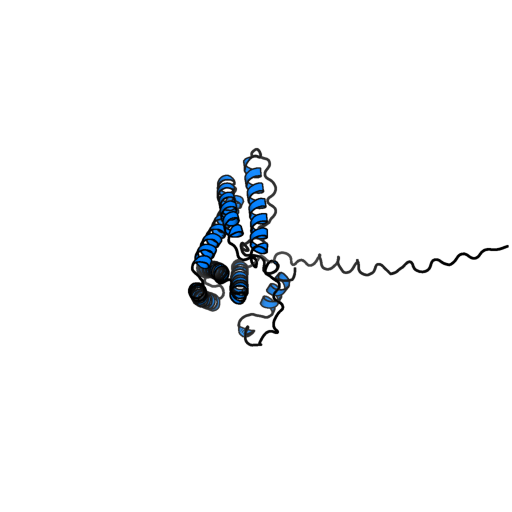A O 1
ATOM 1604 N N . LYS A 1 199 ? 12.833 -5.342 -5.811 1.00 38.25 199 LYS A N 1
ATOM 1605 C CA . LYS A 1 199 ? 12.436 -6.584 -5.123 1.00 38.25 199 LYS A CA 1
ATOM 1606 C C . LYS A 1 199 ? 11.772 -6.424 -3.762 1.00 38.25 199 LYS A C 1
ATOM 1608 O O . LYS A 1 199 ? 10.897 -7.225 -3.462 1.00 38.25 199 LYS A O 1
ATOM 1613 N N . ASP A 1 200 ? 12.081 -5.375 -3.004 1.00 33.25 200 ASP A N 1
ATOM 1614 C CA . ASP A 1 200 ? 11.556 -5.261 -1.631 1.00 33.25 200 ASP A CA 1
ATOM 1615 C C . ASP A 1 200 ? 10.416 -4.242 -1.494 1.00 33.25 200 ASP A C 1
ATOM 1617 O O . ASP A 1 200 ? 9.614 -4.332 -0.570 1.00 33.25 200 ASP A O 1
ATOM 1621 N N . PHE A 1 201 ? 10.289 -3.302 -2.438 1.00 37.28 201 PHE A N 1
ATOM 1622 C CA . PHE A 1 201 ? 9.229 -2.282 -2.433 1.00 37.28 201 PHE A CA 1
ATOM 1623 C C . PHE A 1 201 ? 8.161 -2.504 -3.498 1.00 37.28 201 PHE A C 1
ATOM 1625 O O . PHE A 1 201 ? 7.283 -1.652 -3.681 1.00 37.28 201 PHE A O 1
ATOM 1632 N N . ALA A 1 202 ? 8.201 -3.647 -4.190 1.00 30.06 202 ALA A N 1
ATOM 1633 C CA . ALA A 1 202 ? 7.048 -4.134 -4.922 1.00 30.06 202 ALA A CA 1
ATOM 1634 C C . ALA A 1 202 ? 5.939 -4.422 -3.897 1.00 30.06 202 ALA A C 1
ATOM 1636 O O . ALA A 1 202 ? 5.769 -5.529 -3.402 1.00 30.06 202 ALA A O 1
ATOM 1637 N N . LEU A 1 203 ? 5.180 -3.360 -3.623 1.00 35.62 203 LEU A N 1
ATOM 1638 C CA . LEU A 1 203 ? 3.808 -3.336 -3.154 1.00 35.62 203 LEU A CA 1
ATOM 1639 C C . LEU A 1 203 ? 3.516 -3.223 -1.634 1.00 35.62 203 LEU A C 1
ATOM 1641 O O . LEU A 1 203 ? 2.339 -3.150 -1.272 1.00 35.62 203 LEU A O 1
ATOM 1645 N N . SER A 1 204 ? 4.480 -3.082 -0.722 1.00 40.41 204 SER A N 1
ATOM 1646 C CA . SER A 1 204 ? 4.174 -2.680 0.671 1.00 40.41 204 SER A CA 1
ATOM 1647 C C . SER A 1 204 ? 4.083 -1.152 0.814 1.00 40.41 204 SER A C 1
ATOM 1649 O O . SER A 1 204 ? 4.932 -0.499 1.404 1.00 40.41 204 SER A O 1
ATOM 1651 N N . VAL A 1 205 ? 3.015 -0.546 0.286 1.00 42.91 205 VAL A N 1
ATOM 1652 C CA . VAL A 1 205 ? 2.604 0.806 0.744 1.00 42.91 205 VAL A CA 1
ATOM 1653 C C . VAL A 1 205 ? 1.882 0.721 2.105 1.00 42.91 205 VAL A C 1
ATOM 1655 O O . VAL A 1 205 ? 1.519 1.726 2.714 1.00 42.91 205 VAL A O 1
ATOM 1658 N N . SER A 1 206 ? 1.682 -0.501 2.595 1.00 47.06 206 SER A N 1
ATOM 1659 C CA . SER A 1 206 ? 1.144 -0.802 3.909 1.00 47.06 206 SER A CA 1
ATOM 1660 C C . SER A 1 206 ? 2.259 -0.757 4.943 1.00 47.06 206 SER A C 1
ATOM 1662 O O . SER A 1 206 ? 3.294 -1.396 4.773 1.00 47.06 206 SER A O 1
ATOM 1664 N N . ILE A 1 207 ? 1.990 -0.027 6.022 1.00 48.88 207 ILE A N 1
ATOM 1665 C CA . ILE A 1 207 ? 2.497 -0.253 7.378 1.00 48.88 207 ILE A CA 1
ATOM 1666 C C . ILE A 1 207 ? 3.159 -1.638 7.504 1.00 48.88 207 ILE A C 1
ATOM 1668 O O . ILE A 1 207 ? 2.457 -2.649 7.392 1.00 48.88 207 ILE A O 1
ATOM 1672 N N . ALA A 1 208 ? 4.481 -1.711 7.721 1.00 51.62 208 ALA A N 1
ATOM 1673 C CA . ALA A 1 208 ? 5.100 -3.011 7.964 1.00 51.62 208 ALA A CA 1
ATOM 1674 C C . ALA A 1 208 ? 4.469 -3.607 9.229 1.00 51.62 208 ALA A C 1
ATOM 1676 O O . ALA A 1 208 ? 4.184 -2.881 10.180 1.00 51.62 208 ALA A O 1
ATOM 1677 N N . MET A 1 209 ? 4.227 -4.920 9.279 1.00 46.78 209 MET A N 1
ATOM 1678 C CA . MET A 1 209 ? 3.600 -5.513 10.472 1.00 46.78 209 MET A CA 1
ATOM 1679 C C . MET A 1 209 ? 4.441 -5.295 11.739 1.00 46.78 209 MET A C 1
ATOM 1681 O O . MET A 1 209 ? 3.889 -5.160 12.825 1.00 46.78 209 MET A O 1
ATOM 1685 N N . SER A 1 210 ? 5.765 -5.179 11.597 1.00 53.12 210 SER A N 1
ATOM 1686 C CA . SER A 1 210 ? 6.689 -4.791 12.671 1.00 53.12 210 SER A CA 1
ATOM 1687 C C . SER A 1 210 ? 6.476 -3.363 13.195 1.00 53.12 210 SER A C 1
ATOM 1689 O O . SER A 1 210 ? 6.986 -3.014 14.261 1.00 53.12 210 SER A O 1
ATOM 1691 N N . ASP A 1 211 ? 5.732 -2.538 12.461 1.00 46.28 211 ASP A N 1
ATOM 1692 C CA . ASP A 1 211 ? 5.409 -1.155 12.795 1.00 46.28 211 ASP A CA 1
ATOM 1693 C C . ASP A 1 211 ? 4.047 -1.013 13.485 1.00 46.28 211 ASP A C 1
ATOM 1695 O O . ASP A 1 211 ? 3.748 0.065 14.007 1.00 46.28 211 ASP A O 1
ATOM 1699 N N . LEU A 1 212 ? 3.233 -2.074 13.496 1.00 51.25 212 LEU A N 1
ATOM 1700 C CA . LEU A 1 212 ? 2.005 -2.138 14.283 1.00 51.25 212 LEU A CA 1
ATOM 1701 C C . LEU A 1 212 ? 2.344 -2.376 15.766 1.00 51.25 212 LEU A C 1
ATOM 1703 O O . LEU A 1 212 ? 3.385 -2.968 16.075 1.00 51.25 212 LEU A O 1
ATOM 1707 N N . PRO A 1 213 ? 1.494 -1.922 16.710 1.00 49.12 213 PRO A N 1
ATOM 1708 C CA . PRO A 1 213 ? 1.660 -2.237 18.124 1.00 49.12 213 PRO A CA 1
ATOM 1709 C C . PRO A 1 213 ? 1.843 -3.745 18.293 1.00 49.12 213 PRO A C 1
ATOM 1711 O O . PRO A 1 213 ? 1.060 -4.524 17.757 1.00 49.12 213 PRO A O 1
ATOM 1714 N N . SER A 1 214 ? 2.889 -4.163 19.008 1.00 49.19 214 SER A N 1
ATOM 1715 C CA . SER A 1 214 ? 3.222 -5.578 19.141 1.00 49.19 214 SER A CA 1
ATOM 1716 C C . SER A 1 214 ? 2.076 -6.343 19.803 1.00 49.19 214 SER A C 1
ATOM 1718 O O . SER A 1 214 ? 1.866 -6.270 21.017 1.00 49.19 214 SER A O 1
ATOM 1720 N N . TYR A 1 215 ? 1.342 -7.106 18.994 1.00 42.47 215 TYR A N 1
ATOM 1721 C CA . TYR A 1 215 ? 0.392 -8.087 19.483 1.00 42.47 215 TYR A CA 1
ATOM 1722 C C . TYR A 1 215 ? 1.173 -9.104 20.321 1.00 42.47 215 TYR A C 1
ATOM 1724 O O . TYR A 1 215 ? 2.062 -9.801 19.825 1.00 42.47 215 TYR A O 1
ATOM 1732 N N . ARG A 1 216 ? 0.886 -9.180 21.626 1.00 42.88 216 ARG A N 1
ATOM 1733 C CA . ARG A 1 216 ? 1.230 -10.388 22.380 1.00 42.88 216 ARG A CA 1
ATOM 1734 C C . ARG A 1 216 ? 0.273 -11.455 21.874 1.00 42.88 216 ARG A C 1
ATOM 1736 O O . ARG A 1 216 ? -0.919 -11.281 22.117 1.00 42.88 216 ARG A O 1
ATOM 1743 N N . PRO A 1 217 ? 0.747 -12.526 21.215 1.00 40.00 217 PRO A N 1
ATOM 1744 C CA . PRO A 1 217 ? -0.141 -13.586 20.785 1.00 40.00 217 PRO A CA 1
ATOM 1745 C C . PRO A 1 217 ? -0.901 -14.100 22.005 1.00 40.00 217 PRO A C 1
ATOM 1747 O O . PRO A 1 217 ? -0.312 -14.681 22.919 1.00 40.00 217 PRO A O 1
ATOM 1750 N N . VAL A 1 218 ? -2.210 -13.849 22.036 1.00 43.81 218 VAL A N 1
ATOM 1751 C CA . VAL A 1 218 ? -3.125 -14.725 22.760 1.00 43.81 218 VAL A CA 1
ATOM 1752 C C . VAL A 1 218 ? -2.911 -16.088 22.113 1.00 43.81 218 VAL A C 1
ATOM 1754 O O . VAL A 1 218 ? -2.912 -16.172 20.885 1.00 43.81 218 VAL A O 1
ATOM 1757 N N . GLU A 1 219 ? -2.591 -17.113 22.909 1.00 39.47 219 GLU A N 1
ATOM 1758 C CA . GLU A 1 219 ? -2.292 -18.452 22.391 1.00 39.47 219 GLU A CA 1
ATOM 1759 C C . GLU A 1 219 ? -3.287 -18.817 21.282 1.00 39.47 219 GLU A C 1
ATOM 1761 O O . GLU A 1 219 ? -4.496 -18.671 21.495 1.00 39.47 219 GLU A O 1
ATOM 1766 N N . PRO A 1 220 ? -2.811 -19.229 20.093 1.00 42.31 220 PRO A N 1
ATOM 1767 C CA . PRO A 1 220 ? -3.685 -19.427 18.953 1.00 42.31 220 PRO A CA 1
ATOM 1768 C C . PRO A 1 220 ? -4.751 -20.454 19.325 1.00 42.31 220 PRO A C 1
ATOM 1770 O O . PRO A 1 220 ? -4.453 -21.632 19.533 1.00 42.31 220 PRO A O 1
ATOM 1773 N N . SER A 1 221 ? -6.012 -20.021 19.391 1.00 42.44 221 SER A N 1
ATOM 1774 C CA . SER A 1 221 ? -7.124 -20.960 19.352 1.00 42.44 221 SER A CA 1
ATOM 1775 C C . SER A 1 221 ? -6.981 -21.730 18.041 1.00 42.44 221 SER A C 1
ATOM 1777 O O . SER A 1 221 ? -6.904 -21.120 16.974 1.00 42.44 221 SER A O 1
ATOM 1779 N N . ALA A 1 222 ? -6.878 -23.053 18.124 1.00 42.31 222 ALA A N 1
ATOM 1780 C CA . ALA A 1 222 ? -6.464 -23.959 17.052 1.00 42.31 222 ALA A CA 1
ATOM 1781 C C . ALA A 1 222 ? -7.435 -24.064 15.848 1.00 42.31 222 ALA A C 1
ATOM 1783 O O . ALA A 1 222 ? -7.521 -25.111 15.215 1.00 42.31 222 ALA A O 1
ATOM 1784 N N . SER A 1 223 ? -8.185 -23.012 15.514 1.00 45.62 223 SER A N 1
ATOM 1785 C CA . SER A 1 223 ? -9.264 -23.028 14.521 1.00 45.62 223 SER A CA 1
ATOM 1786 C C . SER A 1 223 ? -9.048 -22.128 13.295 1.00 45.62 223 SER A C 1
ATOM 1788 O O . SER A 1 223 ? -10.003 -21.895 12.564 1.00 45.62 223 SER A O 1
ATOM 1790 N N . GLY A 1 224 ? -7.842 -21.607 13.037 1.00 44.25 224 GLY A N 1
ATOM 1791 C CA . GLY A 1 224 ? -7.654 -20.564 12.011 1.00 44.25 224 GLY A CA 1
ATOM 1792 C C . GLY A 1 224 ? -7.123 -20.985 10.635 1.00 44.25 224 GLY A C 1
ATOM 1793 O O . GLY A 1 224 ? -7.502 -20.387 9.632 1.00 44.25 224 GLY A O 1
ATOM 1794 N N . MET A 1 225 ? -6.240 -21.982 10.538 1.00 42.28 225 MET A N 1
ATOM 1795 C CA . MET A 1 225 ? -5.590 -22.320 9.264 1.00 42.28 225 MET A CA 1
ATOM 1796 C C . MET A 1 225 ? -5.561 -23.829 9.056 1.00 42.28 225 MET A C 1
ATOM 1798 O O . MET A 1 225 ? -4.800 -24.540 9.706 1.00 42.28 225 MET A O 1
ATOM 1802 N N . SER A 1 226 ? -6.393 -24.318 8.133 1.00 45.12 226 SER A N 1
ATOM 1803 C CA . SER A 1 226 ? -6.233 -25.674 7.612 1.00 45.12 226 SER A CA 1
ATOM 1804 C C . SER A 1 226 ? -4.943 -25.722 6.792 1.00 45.12 226 SER A C 1
ATOM 1806 O O . SER A 1 226 ? -4.817 -25.033 5.775 1.00 45.12 226 SER A O 1
ATOM 1808 N N . SER A 1 227 ? -3.999 -26.556 7.226 1.00 45.28 227 SER A N 1
ATOM 1809 C CA . SER A 1 227 ? -2.782 -26.923 6.490 1.00 45.28 227 SER A CA 1
ATOM 1810 C C . SER A 1 227 ? -3.071 -27.546 5.117 1.00 45.28 227 SER A C 1
ATOM 1812 O O . SER A 1 227 ? -2.160 -27.724 4.315 1.00 45.28 227 SER A O 1
ATOM 1814 N N . GLU A 1 228 ? -4.334 -27.840 4.796 1.00 43.00 228 GLU A N 1
ATOM 1815 C CA . GLU A 1 228 ? -4.738 -28.321 3.473 1.00 43.00 228 GLU A CA 1
ATOM 1816 C C . GLU A 1 228 ? -4.673 -27.236 2.389 1.00 43.00 228 GLU A C 1
ATOM 1818 O O . GLU A 1 228 ? -4.549 -27.568 1.211 1.00 43.00 228 GLU A O 1
ATOM 1823 N N . LEU A 1 229 ? -4.751 -25.947 2.749 1.00 45.44 229 LEU A N 1
ATOM 1824 C CA . LEU A 1 229 ? -4.767 -24.842 1.774 1.00 45.44 229 LEU A CA 1
ATOM 1825 C C . LEU A 1 229 ? -3.400 -24.187 1.554 1.00 45.44 229 LEU A C 1
ATOM 1827 O O . LEU A 1 229 ? -3.243 -23.415 0.608 1.00 45.44 229 LEU A O 1
ATOM 1831 N N . PHE A 1 230 ? -2.413 -24.499 2.393 1.00 48.16 230 PHE A N 1
ATOM 1832 C CA . PHE A 1 230 ? -1.077 -23.924 2.310 1.00 48.16 230 PHE A CA 1
ATOM 1833 C C . PHE A 1 230 ? -0.030 -25.007 2.560 1.00 48.16 230 PHE A C 1
ATOM 1835 O O . PHE A 1 230 ? 0.087 -25.474 3.691 1.00 48.16 230 PHE A O 1
ATOM 1842 N N . PRO A 1 231 ? 0.757 -25.400 1.542 1.00 54.88 231 PRO A N 1
ATOM 1843 C CA . PRO A 1 231 ? 1.889 -26.288 1.756 1.00 54.88 231 PRO A CA 1
ATOM 1844 C C . PRO A 1 231 ? 2.815 -25.693 2.821 1.00 54.88 231 PRO A C 1
ATOM 1846 O O . PRO A 1 231 ? 3.147 -24.508 2.747 1.00 54.88 231 PRO A O 1
ATOM 1849 N N . ASP A 1 232 ? 3.282 -26.511 3.766 1.00 46.81 232 ASP A N 1
ATOM 1850 C CA . ASP A 1 232 ? 4.160 -26.074 4.866 1.00 46.81 232 ASP A CA 1
ATOM 1851 C C . ASP A 1 232 ? 5.402 -25.312 4.375 1.00 46.81 232 ASP A C 1
ATOM 1853 O O . ASP A 1 232 ? 5.919 -24.431 5.061 1.00 46.81 232 ASP A O 1
ATOM 1857 N N . SER A 1 233 ? 5.862 -25.604 3.155 1.00 51.44 233 SER A N 1
ATOM 1858 C CA . SER A 1 233 ? 6.967 -24.902 2.500 1.00 51.44 233 SER A CA 1
ATOM 1859 C C . SER A 1 233 ? 6.654 -23.441 2.173 1.00 51.44 233 SER A C 1
ATOM 1861 O O . SER A 1 233 ? 7.542 -22.599 2.267 1.00 51.44 233 SER A O 1
ATOM 1863 N N . LEU A 1 234 ? 5.410 -23.133 1.796 1.00 47.38 234 LEU A N 1
ATOM 1864 C CA . LEU A 1 234 ? 4.968 -21.770 1.509 1.00 47.38 234 LEU A CA 1
ATOM 1865 C C . LEU A 1 234 ? 4.845 -20.982 2.819 1.00 47.38 234 LEU A C 1
ATOM 1867 O O . LEU A 1 234 ? 5.358 -19.875 2.926 1.00 47.38 234 LEU A O 1
ATOM 1871 N N . VAL A 1 235 ? 4.252 -21.599 3.848 1.00 47.44 235 VAL A N 1
ATOM 1872 C CA . VAL A 1 235 ? 4.130 -21.012 5.194 1.00 47.44 235 VAL A CA 1
ATOM 1873 C C . VAL A 1 235 ? 5.507 -20.757 5.812 1.00 47.44 235 VAL A C 1
ATOM 1875 O O . VAL A 1 235 ? 5.727 -19.720 6.432 1.00 47.44 235 VAL A O 1
ATOM 1878 N N . ALA A 1 236 ? 6.463 -21.672 5.624 1.00 51.53 236 ALA A N 1
ATOM 1879 C CA . ALA A 1 236 ? 7.840 -21.490 6.072 1.00 51.53 236 ALA A CA 1
ATOM 1880 C C . ALA A 1 236 ? 8.547 -20.331 5.353 1.00 51.53 236 ALA A C 1
ATOM 1882 O O . ALA A 1 236 ? 9.187 -19.535 6.026 1.00 51.53 236 ALA A O 1
ATOM 1883 N N . GLN A 1 237 ? 8.375 -20.182 4.035 1.00 49.97 237 GLN A N 1
ATOM 1884 C CA . GLN A 1 237 ? 8.953 -19.058 3.286 1.00 49.97 237 GLN A CA 1
ATOM 1885 C C . GLN A 1 237 ? 8.367 -17.708 3.707 1.00 49.97 237 GLN A C 1
ATOM 1887 O O . GLN A 1 237 ? 9.118 -16.756 3.898 1.00 49.97 237 GLN A O 1
ATOM 1892 N N . VAL A 1 238 ? 7.047 -17.628 3.906 1.00 45.28 238 VAL A N 1
ATOM 1893 C CA . VAL A 1 238 ? 6.397 -16.404 4.406 1.00 45.28 238 VAL A CA 1
ATOM 1894 C C . VAL A 1 238 ? 6.910 -16.051 5.802 1.00 45.28 238 VAL A C 1
ATOM 1896 O O . VAL A 1 238 ? 7.234 -14.902 6.073 1.00 45.28 238 VAL A O 1
ATOM 1899 N N . ARG A 1 239 ? 7.048 -17.047 6.678 1.00 45.44 239 ARG A N 1
ATOM 1900 C CA . ARG A 1 239 ? 7.550 -16.863 8.042 1.00 45.44 239 ARG A CA 1
ATOM 1901 C C . ARG A 1 239 ? 9.031 -16.472 8.091 1.00 45.44 239 ARG A C 1
ATOM 1903 O O . ARG A 1 239 ? 9.397 -15.651 8.920 1.00 45.44 239 ARG A O 1
ATOM 1910 N N . ASP A 1 240 ? 9.873 -17.016 7.218 1.00 46.22 240 ASP A N 1
ATOM 1911 C CA . ASP A 1 240 ? 11.284 -16.616 7.132 1.00 46.22 240 ASP A CA 1
ATOM 1912 C C . ASP A 1 240 ? 11.436 -15.180 6.605 1.00 46.22 240 ASP A C 1
ATOM 1914 O O . ASP A 1 240 ? 12.349 -14.476 7.030 1.00 46.22 240 ASP A O 1
ATOM 1918 N N . LEU A 1 241 ? 10.513 -14.718 5.751 1.00 43.16 241 LEU A N 1
ATOM 1919 C CA . LEU A 1 241 ? 10.401 -13.310 5.349 1.00 43.16 241 LEU A CA 1
ATOM 1920 C C . LEU A 1 241 ? 9.855 -12.403 6.473 1.00 43.16 241 LEU A C 1
ATOM 1922 O O . LEU A 1 241 ? 10.084 -11.201 6.435 1.00 43.16 241 LEU A O 1
ATOM 1926 N N . TRP A 1 242 ? 9.150 -12.947 7.473 1.00 39.38 242 TRP A N 1
ATOM 1927 C CA . TRP A 1 242 ? 8.587 -12.188 8.605 1.00 39.38 242 TRP A CA 1
ATOM 1928 C C . TRP A 1 242 ? 9.578 -11.882 9.736 1.00 39.38 242 TRP A C 1
ATOM 1930 O O . TRP A 1 242 ? 9.309 -10.996 10.545 1.00 39.38 242 TRP A O 1
ATOM 1940 N N . TYR A 1 243 ? 10.678 -12.632 9.842 1.00 37.34 243 TYR A N 1
ATOM 1941 C CA . TYR A 1 243 ? 11.629 -12.535 10.962 1.00 37.34 243 TYR A CA 1
ATOM 1942 C C . TYR A 1 243 ? 13.024 -12.021 10.568 1.00 37.34 243 TYR A C 1
ATOM 1944 O O . TYR A 1 243 ? 13.937 -12.062 11.399 1.00 37.34 243 TYR A O 1
ATOM 1952 N N . GLN A 1 244 ? 13.194 -11.551 9.330 1.00 36.59 244 GLN A N 1
ATOM 1953 C CA . GLN A 1 244 ? 14.371 -10.790 8.889 1.00 36.59 244 GLN A CA 1
ATOM 1954 C C . GLN A 1 244 ? 14.118 -9.291 9.040 1.00 36.59 244 GLN A C 1
ATOM 1956 O O . GLN A 1 244 ? 15.077 -8.595 9.442 1.00 36.59 244 GLN A O 1
#

pLDDT: mean 72.48, std 21.97, range [30.06, 97.69]

Foldseek 3Di:
DDDDDDDDDDDDPDPPVPPVVVVVVVPPPDCPPDPVLVLLLLLLVVLQVLLVVCVVVLLLLSSLLSLVLSLVSLVVSCVVPVVPVVVVSVVSNVVSVVSNVVSVVSDDPLSNVLSVLLNLLLVLCVQLVVCVVVVVLVSNLVSLVVSLVSLVVSLVSDDPQCNQQSVVLNVVSVVSNVVSVVSVPDDPPPDDPPDCPVRPVVRPSDRQPVSGDDDPDPDDPPPDDDCVSPPVVRVVVSVVVNPD

Radius of gyration: 23.74 Å; chains: 1; bounding box: 83×48×70 Å

Sequence (244 aa):
MKLLRPRKWLRRIGCVAASMAFALFMTLPQARGSDPAADRWLHAYVLVQAGQELADQDLWGLAMANYMAALKQFESLAEEFPSYQPRLVSYRRDDLKDRVREAGEKMTGAEHDLAMDYEDVIEKTRVGTKSRYDLDYQTSYQYLVRAQWLLSDLLERAPEKVVTALTKQRSFIDEMTEASRDSLTKEPGGYLKVHDIEKDFALSVSIAMSDLPSYRPVEPSASGMSSELFPDSLVAQVRDLWYQ

Secondary structure (DSSP, 8-state):
----PPP---------TTSSSSSSTT-PPP-----HHHHHHHHHHHHHHHHHHHHHTT-HHHHHHHHHHHHHHHHHHHHH-TTSSHHHHHHHHHHHHHHHHHHHHH--HHHHHHHHHHHHHHHHHHHHHHHHHTT-HHHHHHHHHHHHHHHHHHHHHS-HHHHHHHHHHHHHHHHHHHHHHHHHHS-TT--------TTTSSS--S--GGGS---------S-S--TTSS-HHHHHHHHHHH--